Protein AF-A0A9P8ZLD4-F1 (afdb_monomer)

Secondary structure (DSSP, 8-state):
-HHHHHHHHHHHHHHHHHHT----SSHHHHHHHHHHHGGGSSS-SSTHHHH--TTS---TTS--TT--HHHHHHHHHHHHHTT-BTTTTB-SSSSGGGG-TTSGGG-SSHHHHHHHHSTT---SS--HHHHHHHHHHHHHHHHHTTS-S----------PPPSS---SSS----PPPPP---PPP-

Structure (mmCIF, N/CA/C/O backbone):
data_AF-A0A9P8ZLD4-F1
#
_entry.id   AF-A0A9P8ZLD4-F1
#
loop_
_atom_site.group_PDB
_atom_site.id
_atom_site.type_symbol
_atom_site.label_atom_id
_atom_site.label_alt_id
_atom_site.label_comp_id
_atom_site.label_asym_id
_atom_site.label_entity_id
_atom_site.label_seq_id
_atom_site.pdbx_PDB_ins_code
_atom_site.Cartn_x
_atom_site.Cartn_y
_atom_site.Cartn_z
_atom_site.occupancy
_atom_site.B_iso_or_equiv
_atom_site.auth_seq_id
_atom_site.auth_comp_id
_atom_site.auth_asym_id
_atom_site.auth_atom_id
_atom_site.pdbx_PDB_model_num
ATOM 1 N N . MET A 1 1 ? 20.810 8.875 48.608 1.00 66.06 1 MET A N 1
ATOM 2 C CA . MET A 1 1 ? 19.614 9.720 48.377 1.00 66.06 1 MET A CA 1
ATOM 3 C C . MET A 1 1 ? 19.550 10.324 46.975 1.00 66.06 1 MET A C 1
ATOM 5 O O . MET A 1 1 ? 18.522 10.135 46.343 1.00 66.06 1 MET A O 1
ATOM 9 N N . LEU A 1 2 ? 20.602 10.965 46.438 1.00 69.88 2 LEU A N 1
ATOM 10 C CA . LEU A 1 2 ? 20.553 11.564 45.087 1.00 69.88 2 LEU A CA 1
ATOM 11 C C . LEU A 1 2 ? 20.190 10.584 43.953 1.00 69.88 2 LEU A C 1
ATOM 13 O O . LEU A 1 2 ? 19.428 10.944 43.065 1.00 69.88 2 LEU A O 1
ATOM 17 N N . GLN A 1 3 ? 20.678 9.341 43.996 1.00 74.31 3 GLN A N 1
ATOM 18 C CA . GLN A 1 3 ? 20.376 8.351 42.950 1.00 74.31 3 GLN A CA 1
ATOM 19 C C . GLN A 1 3 ? 18.905 7.909 42.933 1.00 74.31 3 GLN A C 1
ATOM 21 O O . GLN A 1 3 ? 18.346 7.696 41.865 1.00 74.31 3 GLN A O 1
ATOM 26 N N . LEU A 1 4 ? 18.255 7.831 44.099 1.00 74.56 4 LEU A N 1
ATOM 27 C CA . LEU A 1 4 ? 16.828 7.498 44.189 1.00 74.56 4 LEU A CA 1
ATOM 28 C C . LEU A 1 4 ? 15.959 8.634 43.641 1.00 74.56 4 LEU A C 1
ATOM 30 O O . LEU A 1 4 ? 15.007 8.377 42.914 1.00 74.56 4 LEU A O 1
ATOM 34 N N . VAL A 1 5 ? 16.323 9.886 43.934 1.00 80.88 5 VAL A N 1
ATOM 35 C CA . VAL A 1 5 ? 15.638 11.069 43.394 1.00 80.88 5 VAL A CA 1
ATOM 36 C C . VAL A 1 5 ? 15.779 11.125 41.874 1.00 80.88 5 VAL A C 1
ATOM 38 O O . VAL A 1 5 ? 14.784 11.343 41.192 1.00 80.88 5 VAL A O 1
ATOM 41 N N . ALA A 1 6 ? 16.976 10.863 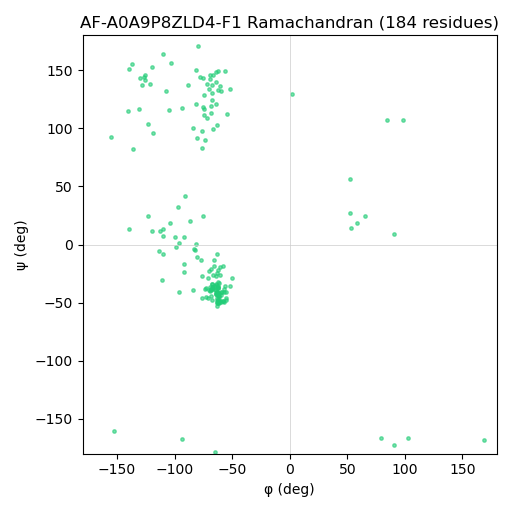41.340 1.00 80.69 6 ALA A N 1
ATOM 42 C CA . ALA A 1 6 ? 17.205 10.815 39.900 1.00 80.69 6 ALA A CA 1
ATOM 43 C C . ALA A 1 6 ? 16.348 9.736 39.224 1.00 80.69 6 ALA A C 1
ATOM 45 O O . ALA A 1 6 ? 15.644 10.051 38.278 1.00 80.69 6 ALA A O 1
ATOM 46 N N . VAL A 1 7 ? 16.329 8.502 39.744 1.00 84.94 7 VAL A N 1
ATOM 47 C CA . VAL A 1 7 ? 15.528 7.398 39.180 1.00 84.94 7 VAL A CA 1
ATOM 48 C C . VAL A 1 7 ? 14.029 7.703 39.208 1.00 84.94 7 VAL A C 1
ATOM 50 O O . VAL A 1 7 ? 13.347 7.486 38.210 1.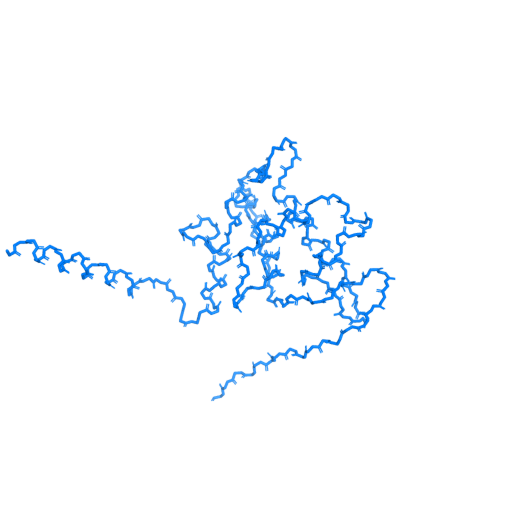00 84.94 7 VAL A O 1
ATOM 53 N N . VAL A 1 8 ? 13.514 8.244 40.317 1.00 85.94 8 VAL A N 1
ATOM 54 C CA . VAL A 1 8 ? 12.100 8.642 40.426 1.00 85.94 8 VAL A CA 1
ATOM 55 C C . VAL A 1 8 ? 11.768 9.753 39.431 1.00 85.94 8 VAL A C 1
ATOM 57 O O . VAL A 1 8 ? 10.728 9.684 38.781 1.00 85.94 8 VAL A O 1
ATOM 60 N N . TRP A 1 9 ? 12.662 10.728 39.251 1.00 82.50 9 TRP A N 1
ATOM 61 C CA . TRP A 1 9 ? 12.509 11.768 38.235 1.00 82.50 9 TRP A CA 1
ATOM 62 C C . TRP A 1 9 ? 12.509 11.201 36.818 1.00 82.50 9 TRP A C 1
ATOM 64 O O . TRP A 1 9 ? 11.628 11.548 36.038 1.00 82.50 9 TRP A O 1
ATOM 74 N N . THR A 1 10 ? 13.429 10.296 36.477 1.00 79.38 10 THR A N 1
ATOM 75 C CA . THR A 1 10 ? 13.453 9.678 35.146 1.00 79.38 10 THR A CA 1
ATOM 76 C C . THR A 1 10 ? 12.173 8.885 34.891 1.00 79.38 10 THR A C 1
ATOM 78 O O . THR A 1 10 ? 11.584 9.013 33.822 1.00 79.38 10 THR A O 1
ATOM 81 N N . ILE A 1 11 ? 11.698 8.103 35.865 1.00 78.88 11 ILE A N 1
ATOM 82 C CA . ILE A 1 11 ? 10.442 7.347 35.746 1.00 78.88 11 ILE A CA 1
ATOM 83 C C . ILE A 1 11 ? 9.252 8.302 35.576 1.00 78.88 11 ILE A C 1
ATOM 85 O O . ILE A 1 11 ? 8.455 8.115 34.661 1.00 78.88 11 ILE A O 1
ATOM 89 N N . ALA A 1 12 ? 9.152 9.349 36.400 1.00 75.94 12 ALA A N 1
ATOM 90 C CA . ALA A 1 12 ? 8.064 10.323 36.332 1.00 75.94 12 ALA A CA 1
ATOM 91 C C . ALA A 1 12 ? 8.032 11.077 34.993 1.00 75.94 12 ALA A C 1
ATOM 93 O O . ALA A 1 12 ? 6.962 11.234 34.411 1.00 75.94 12 ALA A O 1
ATOM 94 N N . VAL A 1 13 ? 9.194 11.481 34.468 1.00 74.69 13 VAL A N 1
ATOM 95 C CA . VAL A 1 13 ? 9.306 12.142 33.157 1.00 74.69 13 VAL A CA 1
ATOM 96 C C . VAL A 1 13 ? 8.865 11.208 32.027 1.00 74.69 13 VAL A C 1
ATOM 98 O O . VAL A 1 13 ? 8.122 11.631 31.148 1.00 74.69 13 VAL A O 1
ATOM 101 N N . ASN A 1 14 ? 9.254 9.929 32.061 1.00 68.25 14 ASN A N 1
ATOM 102 C CA . ASN A 1 14 ? 8.833 8.964 31.039 1.00 68.25 14 ASN A CA 1
ATOM 103 C C . ASN A 1 14 ? 7.324 8.664 31.095 1.00 68.25 14 ASN A C 1
ATOM 105 O O . ASN A 1 14 ? 6.688 8.543 30.050 1.00 68.25 14 ASN A O 1
ATOM 109 N N . LEU A 1 15 ? 6.737 8.582 32.295 1.00 65.94 15 LEU A N 1
ATOM 110 C CA . LEU A 1 15 ? 5.295 8.374 32.459 1.00 65.94 15 LEU A CA 1
ATOM 111 C C . LEU A 1 15 ? 4.475 9.583 31.983 1.00 65.94 15 LEU A C 1
ATOM 113 O O . LEU A 1 15 ? 3.413 9.398 31.392 1.00 65.94 15 LEU A O 1
ATOM 117 N N . LEU A 1 16 ? 4.967 10.809 32.196 1.00 61.25 16 LEU A N 1
ATOM 118 C CA . LEU A 1 16 ? 4.271 12.027 31.775 1.00 61.25 16 LEU A CA 1
ATOM 119 C C . LEU A 1 16 ? 4.268 12.194 30.245 1.00 61.25 16 LEU A C 1
ATOM 121 O O . LEU A 1 16 ? 3.238 12.551 29.682 1.00 61.25 16 LEU A O 1
ATOM 125 N N . SER A 1 17 ? 5.374 11.863 29.569 1.00 60.53 17 SER A N 1
ATOM 126 C CA . SER A 1 17 ? 5.473 11.916 28.099 1.00 60.53 17 SER A CA 1
ATOM 127 C C . SER A 1 17 ? 4.531 10.934 27.392 1.00 60.53 17 SER A C 1
ATOM 129 O O . SER A 1 17 ? 4.004 11.246 26.328 1.00 60.53 17 SER A O 1
ATOM 131 N N . ALA A 1 18 ? 4.284 9.757 27.978 1.00 58.78 18 ALA A N 1
ATOM 132 C CA . ALA A 1 18 ? 3.342 8.782 27.422 1.00 58.78 18 ALA A CA 1
ATOM 133 C C . ALA A 1 18 ? 1.874 9.237 27.545 1.00 58.78 18 ALA A C 1
ATOM 135 O O . ALA A 1 18 ? 1.050 8.888 26.704 1.00 58.78 18 ALA A O 1
ATOM 136 N N . ALA A 1 19 ? 1.547 10.035 28.568 1.00 59.69 19 ALA A N 1
ATOM 137 C CA . ALA A 1 19 ? 0.201 10.565 28.790 1.00 59.69 19 ALA A CA 1
ATOM 138 C C . ALA A 1 19 ? -0.129 11.796 27.923 1.00 59.69 19 ALA A C 1
ATOM 140 O O . ALA A 1 19 ? -1.286 12.209 27.874 1.00 59.69 19 ALA A O 1
ATOM 141 N N . SER A 1 20 ? 0.868 12.386 27.253 1.00 57.31 20 SER A N 1
ATOM 142 C CA . SER A 1 20 ? 0.717 13.592 26.428 1.00 57.31 20 SER A CA 1
ATOM 143 C C . SER A 1 20 ? 0.923 13.354 24.930 1.00 57.31 20 SER A C 1
ATOM 145 O O . SER A 1 20 ? 1.083 14.321 24.186 1.00 57.31 20 SER A O 1
ATOM 147 N N . ALA A 1 21 ? 0.982 12.101 24.474 1.00 63.91 21 ALA A N 1
ATOM 148 C CA . ALA A 1 21 ? 1.016 11.822 23.045 1.00 63.91 21 ALA A CA 1
ATOM 149 C C . ALA A 1 21 ? -0.340 12.213 22.436 1.00 63.91 21 ALA A C 1
ATOM 151 O O . ALA A 1 21 ? -1.387 11.761 22.905 1.00 63.91 21 ALA A O 1
ATOM 152 N N . TRP A 1 22 ? -0.323 13.080 21.421 1.00 68.25 22 TRP A N 1
ATOM 153 C CA . TRP A 1 22 ? -1.521 13.417 20.659 1.00 68.25 22 TRP A CA 1
ATOM 154 C C . TRP A 1 22 ? -1.962 12.169 19.895 1.00 68.25 22 TRP A C 1
ATOM 156 O O . TRP A 1 22 ? -1.360 11.826 18.886 1.00 68.25 22 TRP A O 1
ATOM 166 N N . THR A 1 23 ? -2.953 11.464 20.435 1.00 77.12 23 THR A N 1
ATOM 167 C CA . THR A 1 23 ? -3.522 10.246 19.852 1.00 77.12 23 THR A CA 1
ATOM 168 C C . THR A 1 23 ? -5.037 10.385 19.816 1.00 77.12 23 THR A C 1
ATOM 170 O O . THR A 1 23 ? -5.652 10.986 20.708 1.00 77.12 23 THR A O 1
ATOM 173 N N . TRP A 1 24 ? -5.659 9.866 18.767 1.00 82.88 24 TRP A N 1
ATOM 174 C CA . TRP A 1 24 ? -7.101 9.875 18.616 1.00 82.88 24 TRP A CA 1
ATOM 175 C C . TRP A 1 24 ? -7.751 8.960 19.665 1.00 82.88 24 TRP A C 1
ATOM 177 O O . TRP A 1 24 ? -7.320 7.822 19.855 1.00 82.88 24 TRP A O 1
ATOM 187 N N . PRO A 1 25 ? -8.859 9.383 20.307 1.00 85.75 25 PRO A N 1
ATOM 188 C CA . PRO A 1 25 ? -9.554 8.547 21.288 1.00 85.75 25 PRO A CA 1
ATOM 189 C C . PRO A 1 25 ? -10.076 7.217 20.723 1.00 85.75 25 PRO A C 1
ATOM 191 O O . PRO A 1 25 ? -10.262 6.254 21.465 1.00 85.75 25 PRO A O 1
ATOM 194 N N . ASN A 1 26 ? -10.353 7.163 19.415 1.00 88.00 26 ASN A N 1
ATOM 195 C CA . ASN A 1 26 ? -10.763 5.941 18.737 1.00 88.00 26 ASN A CA 1
ATOM 196 C C . ASN A 1 26 ? -9.527 5.239 18.146 1.00 88.00 26 ASN A C 1
ATOM 198 O O . ASN A 1 26 ? -8.928 5.782 17.215 1.00 88.00 26 ASN A O 1
ATOM 202 N N . PRO A 1 27 ? -9.201 4.009 18.586 1.00 86.88 27 PRO A N 1
ATOM 203 C CA . PRO A 1 27 ? -8.030 3.284 18.097 1.00 86.88 27 PRO A CA 1
ATOM 204 C C . PRO A 1 27 ? -8.095 2.952 16.600 1.00 86.88 27 PRO A C 1
ATOM 206 O O . PRO A 1 27 ? -7.058 2.773 15.975 1.00 86.88 27 PRO A O 1
ATOM 209 N N . GLN A 1 28 ? -9.290 2.875 16.006 1.00 87.06 28 GLN A N 1
ATOM 210 C CA . GLN A 1 28 ? -9.426 2.725 14.559 1.00 87.06 28 GLN A CA 1
ATOM 211 C C . GLN A 1 28 ? -8.963 3.988 13.829 1.00 87.06 28 GLN A C 1
ATOM 213 O O . GLN A 1 28 ? -8.263 3.879 12.831 1.00 87.06 28 GLN A O 1
ATOM 218 N N . PHE A 1 29 ? -9.351 5.176 14.303 1.00 86.75 29 PHE A N 1
ATOM 219 C CA . PHE A 1 29 ? -8.918 6.422 13.670 1.00 86.75 29 PHE A CA 1
ATOM 220 C C . PHE A 1 29 ? -7.427 6.659 13.873 1.00 86.75 29 PHE A C 1
ATOM 222 O O . PHE A 1 29 ? -6.780 7.080 12.927 1.00 86.75 29 PHE A O 1
ATOM 229 N N . GLU A 1 30 ? -6.882 6.294 15.033 1.00 86.75 30 GLU A N 1
ATOM 230 C CA . GLU A 1 30 ? -5.437 6.331 15.275 1.00 86.75 30 GLU A CA 1
ATOM 231 C C . GLU A 1 30 ? -4.658 5.482 14.258 1.00 86.75 30 GLU A C 1
AT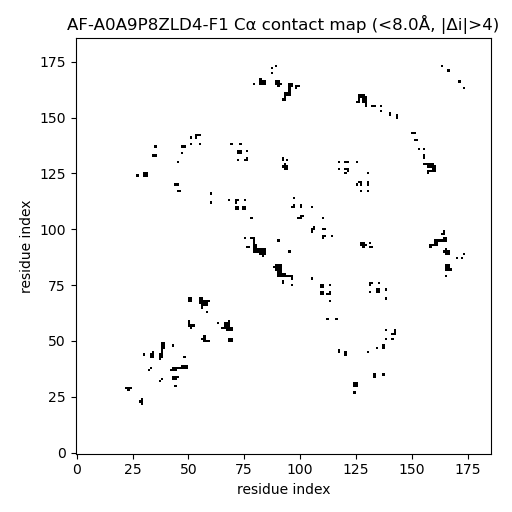OM 233 O O . GLU A 1 30 ? -3.735 5.972 13.610 1.00 86.75 30 GLU A O 1
ATOM 238 N N . ASP A 1 31 ? -5.072 4.226 14.045 1.00 86.56 31 ASP A N 1
ATOM 239 C CA . ASP A 1 31 ? -4.416 3.333 13.081 1.00 86.56 31 ASP A CA 1
ATOM 240 C C . ASP A 1 31 ? -4.495 3.875 11.642 1.00 86.56 31 ASP A C 1
ATOM 242 O O . ASP A 1 31 ? -3.549 3.716 10.869 1.00 86.56 31 ASP A O 1
ATOM 246 N N . LEU A 1 32 ? -5.613 4.509 11.276 1.00 86.06 32 LEU A N 1
ATOM 247 C CA . LEU A 1 32 ? -5.824 5.086 9.945 1.00 86.06 32 LEU A CA 1
ATOM 248 C C . LEU A 1 32 ? -5.014 6.356 9.722 1.00 86.06 32 LEU A C 1
ATOM 250 O O . LEU A 1 32 ? -4.411 6.509 8.660 1.00 86.06 32 LEU A O 1
ATOM 254 N N . ASP A 1 33 ? -5.009 7.249 10.707 1.00 86.12 33 ASP A N 1
ATOM 255 C CA . ASP A 1 33 ? -4.276 8.509 10.674 1.00 86.12 33 ASP A CA 1
ATOM 256 C C . ASP A 1 33 ? -2.776 8.226 10.559 1.00 86.12 33 ASP A C 1
ATOM 258 O O . ASP A 1 33 ? -2.127 8.682 9.617 1.00 86.12 33 ASP A O 1
ATOM 262 N N . SER A 1 34 ? -2.260 7.328 11.404 1.00 86.00 34 SER A N 1
ATOM 263 C CA . SER A 1 34 ? -0.851 6.941 11.371 1.00 86.00 34 SER A CA 1
ATOM 264 C C . SER A 1 34 ? -0.462 6.216 10.078 1.00 86.00 34 SER A C 1
ATOM 266 O O . SER A 1 34 ? 0.594 6.466 9.495 1.00 86.00 34 SER A O 1
ATOM 268 N N . ALA A 1 35 ? -1.324 5.342 9.550 1.00 87.69 35 ALA A N 1
ATOM 269 C CA . ALA A 1 35 ? -1.061 4.672 8.277 1.00 87.69 35 ALA A CA 1
ATOM 270 C C . ALA A 1 35 ? -1.066 5.621 7.071 1.00 87.69 35 ALA A C 1
ATOM 272 O O . ALA A 1 35 ? -0.423 5.321 6.062 1.00 87.69 35 ALA A O 1
ATOM 273 N N . ARG A 1 36 ? -1.786 6.742 7.161 1.00 85.38 36 ARG A N 1
ATOM 274 C CA . ARG A 1 36 ? -1.979 7.686 6.062 1.00 85.38 36 ARG A CA 1
ATOM 275 C C . ARG A 1 36 ? -1.017 8.869 6.086 1.00 85.38 36 ARG A C 1
ATOM 277 O O . ARG A 1 36 ? -0.570 9.292 5.017 1.00 85.38 36 ARG A O 1
ATOM 284 N N . TRP A 1 37 ? -0.753 9.414 7.266 1.00 84.12 37 TRP A N 1
ATOM 285 C CA . TRP A 1 37 ? -0.064 10.691 7.444 1.00 84.12 37 TRP A CA 1
ATOM 286 C C . TRP A 1 37 ? 1.328 10.536 8.046 1.00 84.12 37 TRP A C 1
ATOM 288 O O . TRP A 1 37 ? 2.232 11.268 7.651 1.00 84.12 37 TRP A O 1
ATOM 298 N N . ASP A 1 38 ? 1.554 9.516 8.877 1.00 84.88 38 ASP A N 1
ATOM 299 C CA . ASP A 1 38 ? 2.873 9.259 9.471 1.00 84.88 38 ASP A CA 1
ATOM 300 C C . ASP A 1 38 ? 3.775 8.400 8.578 1.00 84.88 38 ASP A C 1
ATOM 302 O O . ASP A 1 38 ? 4.740 7.809 9.051 1.00 84.88 38 ASP A O 1
ATOM 306 N N . ILE A 1 39 ? 3.494 8.322 7.275 1.00 80.69 39 ILE A N 1
ATOM 307 C CA . ILE A 1 39 ? 4.213 7.472 6.313 1.00 80.69 39 ILE A CA 1
ATOM 308 C C . ILE A 1 39 ? 5.731 7.751 6.298 1.00 80.69 39 ILE A C 1
ATOM 310 O O . ILE A 1 39 ? 6.517 6.809 6.172 1.00 80.69 39 ILE A O 1
ATOM 314 N N . ASP A 1 40 ? 6.126 9.018 6.473 1.00 76.50 40 ASP A N 1
ATOM 315 C CA . ASP A 1 40 ? 7.519 9.496 6.567 1.00 76.50 40 ASP A CA 1
ATOM 316 C C . ASP A 1 40 ? 7.891 9.968 7.998 1.00 76.50 40 ASP A C 1
ATOM 318 O O . ASP A 1 40 ? 8.904 10.642 8.205 1.00 76.50 40 ASP A O 1
ATOM 322 N N . GLY A 1 41 ? 7.054 9.645 8.993 1.00 72.31 41 GLY A N 1
ATOM 323 C CA . GLY A 1 41 ? 7.139 10.131 10.372 1.00 72.31 41 GLY A CA 1
ATOM 324 C C . GLY A 1 41 ? 7.918 9.227 11.337 1.00 72.31 41 GLY A C 1
ATOM 325 O O . GLY A 1 41 ? 8.630 8.298 10.951 1.00 72.31 41 GLY A O 1
ATOM 326 N N . TYR A 1 42 ? 7.796 9.510 12.637 1.00 71.81 42 TYR A N 1
ATOM 327 C CA . TYR A 1 42 ? 8.362 8.664 13.692 1.00 71.81 42 TYR A CA 1
ATOM 328 C C . TYR A 1 42 ? 7.525 7.391 13.862 1.00 71.81 42 TYR A C 1
ATOM 330 O O . TYR A 1 42 ? 6.321 7.473 14.060 1.00 71.81 42 TYR A O 1
ATOM 338 N N . ALA A 1 43 ? 8.183 6.226 13.837 1.00 75.44 43 ALA A N 1
ATOM 339 C CA . ALA A 1 43 ? 7.544 4.911 13.977 1.00 75.44 43 ALA A CA 1
ATOM 340 C C . ALA A 1 43 ? 6.360 4.691 13.002 1.00 75.44 43 ALA A C 1
ATOM 342 O O . ALA A 1 43 ? 5.257 4.364 13.442 1.00 75.44 43 ALA A O 1
ATOM 343 N N . PRO A 1 44 ? 6.587 4.829 11.679 1.00 81.69 44 PRO A N 1
ATOM 344 C CA . PRO A 1 44 ? 5.519 4.784 10.688 1.00 81.69 44 PRO A CA 1
ATOM 345 C C . PRO A 1 44 ? 4.780 3.443 10.743 1.00 81.69 44 PRO A C 1
ATOM 347 O O . PRO A 1 44 ? 5.398 2.371 10.724 1.00 81.69 44 PRO A O 1
ATOM 350 N N . ARG A 1 45 ? 3.442 3.487 10.758 1.00 85.31 45 ARG A N 1
ATOM 351 C CA . ARG A 1 45 ? 2.600 2.279 10.810 1.00 85.31 45 ARG A CA 1
ATOM 352 C C . ARG A 1 45 ? 2.779 1.381 9.586 1.00 85.31 45 ARG A C 1
ATOM 354 O O . ARG A 1 45 ? 2.652 0.153 9.690 1.00 85.31 45 ARG A O 1
ATOM 361 N N . LEU A 1 46 ? 3.062 1.992 8.436 1.00 86.00 46 LEU A N 1
ATOM 362 C CA . LEU A 1 46 ? 3.322 1.335 7.161 1.00 86.00 46 LEU A CA 1
ATOM 363 C C . LEU A 1 46 ? 4.707 1.727 6.648 1.00 86.00 46 LEU A C 1
ATOM 365 O O . LEU A 1 46 ? 5.071 2.896 6.637 1.00 86.00 46 LEU A O 1
ATOM 369 N N . ALA A 1 47 ? 5.456 0.765 6.111 1.00 83.75 47 ALA A N 1
ATOM 370 C CA . ALA A 1 47 ? 6.766 1.022 5.509 1.00 83.75 47 ALA A CA 1
ATOM 371 C C . ALA A 1 47 ? 6.678 1.688 4.114 1.00 83.75 47 ALA A C 1
ATOM 373 O O . ALA A 1 47 ? 7.590 1.527 3.304 1.00 83.75 47 ALA A O 1
ATOM 374 N N . ILE A 1 48 ? 5.586 2.403 3.806 1.00 86.88 48 ILE A N 1
ATOM 375 C CA . ILE A 1 48 ? 5.377 3.056 2.504 1.00 86.88 48 ILE A CA 1
ATOM 376 C C . ILE A 1 48 ? 6.460 4.123 2.278 1.00 86.88 48 ILE A C 1
ATOM 378 O O . ILE A 1 48 ? 7.123 4.085 1.245 1.00 86.88 48 ILE A O 1
ATOM 382 N N . GLY A 1 49 ? 6.724 4.983 3.265 1.00 81.19 49 GLY A N 1
ATOM 383 C CA . GLY A 1 49 ? 7.721 6.051 3.157 1.00 81.19 49 GLY A CA 1
ATOM 384 C C . GLY A 1 49 ? 9.137 5.512 3.045 1.00 81.19 49 GLY A C 1
ATOM 385 O O . GLY A 1 49 ? 9.917 5.951 2.215 1.00 81.19 49 GLY A O 1
ATOM 386 N N . ALA A 1 50 ? 9.450 4.432 3.768 1.00 80.25 50 ALA A N 1
ATOM 387 C CA . ALA A 1 50 ? 10.722 3.739 3.584 1.00 80.25 50 ALA A CA 1
ATOM 388 C C . ALA A 1 50 ? 10.884 3.227 2.144 1.00 80.25 50 ALA A C 1
ATOM 390 O O . ALA A 1 50 ? 11.976 3.322 1.596 1.00 80.25 50 ALA A O 1
ATOM 391 N N . GLY A 1 51 ? 9.812 2.685 1.549 1.00 80.38 51 GLY A N 1
ATOM 392 C CA . GLY A 1 51 ? 9.768 2.120 0.199 1.00 80.38 51 GLY A CA 1
ATOM 393 C C . GLY A 1 51 ? 9.703 3.128 -0.945 1.00 80.38 51 GLY A C 1
ATOM 394 O O . GLY A 1 51 ? 9.958 2.724 -2.083 1.00 80.38 51 GLY A O 1
ATOM 395 N N . LEU A 1 52 ? 9.418 4.396 -0.651 1.00 81.19 52 LEU A N 1
ATOM 396 C CA . LEU A 1 52 ? 9.396 5.509 -1.590 1.00 81.19 52 LEU A CA 1
ATOM 397 C C . LEU A 1 52 ? 10.614 6.401 -1.341 1.00 81.19 52 LEU A C 1
ATOM 399 O O . LEU A 1 52 ? 10.932 6.775 -0.223 1.00 81.19 52 LEU A O 1
ATOM 403 N N . ARG A 1 53 ? 11.331 6.759 -2.402 1.00 70.44 53 ARG A N 1
ATOM 404 C CA . ARG A 1 53 ? 12.168 7.962 -2.374 1.00 70.44 53 ARG A CA 1
ATOM 405 C C . ARG A 1 53 ? 11.529 8.990 -3.291 1.00 70.44 53 ARG A C 1
ATOM 407 O O . ARG A 1 53 ? 10.741 8.613 -4.159 1.00 70.44 53 ARG A O 1
ATOM 414 N N . PRO A 1 54 ? 11.919 10.264 -3.174 1.00 64.69 54 PRO A N 1
ATOM 415 C CA . PRO A 1 54 ? 11.352 11.322 -3.999 1.00 64.69 54 PRO A CA 1
ATOM 416 C C . PRO A 1 54 ? 11.499 11.138 -5.517 1.00 64.69 54 PRO A C 1
ATOM 418 O O . PRO A 1 54 ? 10.837 11.820 -6.288 1.00 64.69 54 PRO A O 1
ATOM 421 N N . ASP A 1 55 ? 12.416 10.285 -5.960 1.00 67.12 55 ASP A N 1
ATOM 422 C CA . ASP A 1 55 ? 12.653 9.935 -7.359 1.00 67.12 55 ASP A CA 1
ATOM 423 C C . ASP A 1 55 ? 11.933 8.640 -7.778 1.00 67.12 55 ASP A C 1
ATOM 425 O O . ASP A 1 55 ? 12.046 8.213 -8.924 1.00 67.12 55 ASP A O 1
ATOM 429 N N . CYS A 1 56 ? 11.183 8.010 -6.865 1.00 72.62 56 CYS A N 1
ATOM 430 C CA . CYS A 1 56 ? 10.488 6.739 -7.064 1.00 72.62 56 CYS A CA 1
ATOM 431 C C . CYS A 1 56 ? 11.400 5.619 -7.601 1.00 72.62 56 CYS A C 1
ATOM 433 O O . CYS A 1 56 ? 10.914 4.704 -8.261 1.00 72.62 56 CYS A O 1
ATOM 435 N N . THR A 1 57 ? 12.709 5.672 -7.332 1.00 71.81 57 THR A N 1
ATOM 436 C CA . THR A 1 57 ? 13.706 4.704 -7.823 1.00 71.81 57 THR A CA 1
ATOM 437 C C . THR A 1 57 ? 14.008 3.508 -6.912 1.00 71.81 57 THR A C 1
ATOM 439 O O . THR A 1 57 ? 14.458 2.494 -7.446 1.00 71.81 57 THR A O 1
ATOM 442 N N . PRO A 1 58 ? 13.798 3.533 -5.577 1.00 71.31 58 PRO A N 1
ATOM 443 C CA . PRO A 1 58 ? 14.216 2.427 -4.729 1.00 71.31 58 PRO A CA 1
ATOM 444 C C . PRO A 1 58 ? 13.491 1.128 -5.027 1.00 71.31 58 PRO A C 1
ATOM 446 O O . PRO A 1 58 ? 12.263 1.077 -5.142 1.00 71.31 58 PRO A O 1
ATOM 449 N N . TRP A 1 59 ? 14.266 0.051 -4.981 1.00 79.88 59 TRP A N 1
ATOM 450 C CA . TRP A 1 59 ? 13.761 -1.297 -4.801 1.00 79.88 59 TRP A CA 1
ATOM 451 C C . TRP A 1 59 ? 14.429 -1.918 -3.572 1.00 79.88 59 TRP A C 1
ATOM 453 O O . TRP A 1 59 ? 15.596 -2.292 -3.586 1.00 79.88 59 TRP A O 1
ATOM 463 N N . ILE A 1 60 ? 13.696 -1.985 -2.459 1.00 70.44 60 ILE A N 1
ATOM 464 C CA . ILE A 1 60 ? 14.267 -2.300 -1.127 1.00 70.44 60 ILE A CA 1
ATOM 465 C C . ILE A 1 60 ? 14.440 -3.807 -0.904 1.00 70.44 60 ILE A C 1
ATOM 467 O O . ILE A 1 60 ? 15.011 -4.245 0.091 1.00 70.44 60 ILE A O 1
ATOM 471 N N . ARG A 1 61 ? 13.981 -4.626 -1.856 1.00 64.19 61 ARG A N 1
ATOM 472 C CA . ARG A 1 61 ? 14.031 -6.091 -1.776 1.00 64.19 61 ARG A CA 1
ATOM 473 C C . ARG A 1 61 ? 14.770 -6.757 -2.943 1.00 64.19 61 ARG A C 1
ATOM 475 O O . ARG A 1 61 ? 14.573 -7.947 -3.171 1.00 64.19 61 ARG A O 1
ATOM 482 N N . GLY A 1 62 ? 15.685 -6.039 -3.599 1.00 58.62 62 GLY A N 1
ATOM 483 C CA . GLY A 1 62 ? 16.766 -6.666 -4.362 1.00 58.62 62 GLY A CA 1
ATOM 484 C C . GLY A 1 62 ? 17.569 -5.712 -5.263 1.00 58.62 62 GLY A C 1
ATOM 485 O O . GLY A 1 62 ? 17.459 -4.495 -5.135 1.00 58.62 62 GLY A O 1
ATOM 486 N N . PRO A 1 63 ? 18.403 -6.251 -6.171 1.00 55.47 63 PRO A N 1
ATOM 487 C CA . PRO A 1 63 ? 19.208 -5.457 -7.098 1.00 55.47 63 PRO A CA 1
ATOM 488 C C . PRO A 1 63 ? 18.376 -5.007 -8.309 1.00 55.47 63 PRO A C 1
ATOM 490 O O . PRO A 1 63 ? 17.856 -5.847 -9.040 1.00 55.47 63 PRO A O 1
ATOM 493 N N . GLY A 1 64 ? 18.235 -3.705 -8.563 1.00 55.25 64 GLY A N 1
ATOM 494 C CA . GLY A 1 64 ? 17.382 -3.264 -9.670 1.00 55.25 64 GLY A CA 1
ATOM 495 C C . GLY A 1 64 ? 17.726 -1.899 -10.236 1.00 55.25 64 GLY A C 1
ATOM 496 O O . GLY A 1 64 ? 17.169 -0.895 -9.812 1.00 55.25 64 GLY A O 1
ATOM 497 N N . HIS A 1 65 ? 18.564 -1.867 -11.268 1.00 59.31 65 HIS A N 1
ATOM 498 C CA . HIS A 1 65 ? 18.510 -0.769 -12.229 1.00 59.31 65 HIS A CA 1
ATOM 499 C C . HIS A 1 65 ? 17.189 -0.894 -13.014 1.00 59.31 65 HIS A C 1
ATOM 501 O O . HIS A 1 65 ? 16.955 -1.918 -13.651 1.00 59.31 65 HIS A O 1
ATOM 507 N N . GLY A 1 66 ? 16.311 0.115 -12.943 1.00 70.25 66 GLY A N 1
ATOM 508 C CA . GLY A 1 66 ? 15.081 0.192 -13.752 1.00 70.25 66 GLY A CA 1
ATOM 509 C C . GLY A 1 66 ? 13.806 -0.424 -13.154 1.00 70.25 66 GLY A C 1
ATOM 510 O O . GLY A 1 66 ? 12.800 -0.502 -13.854 1.00 70.25 66 GLY A O 1
ATOM 511 N N . ARG A 1 67 ? 13.808 -0.840 -11.881 1.00 83.56 67 ARG A N 1
ATOM 512 C CA . ARG A 1 67 ? 12.610 -1.305 -11.156 1.00 83.56 67 ARG A CA 1
ATOM 513 C C . ARG A 1 67 ? 12.460 -0.539 -9.850 1.00 83.56 67 ARG A C 1
ATOM 515 O O . ARG A 1 67 ? 13.460 -0.289 -9.190 1.00 83.56 67 ARG A O 1
ATOM 522 N N . SER A 1 68 ? 11.226 -0.245 -9.449 1.00 87.44 68 SER A N 1
ATOM 523 C CA . SER A 1 68 ? 10.943 0.391 -8.165 1.00 87.44 68 SER A CA 1
ATOM 524 C C . SER A 1 68 ? 9.749 -0.219 -7.444 1.00 87.44 68 SER A C 1
ATOM 52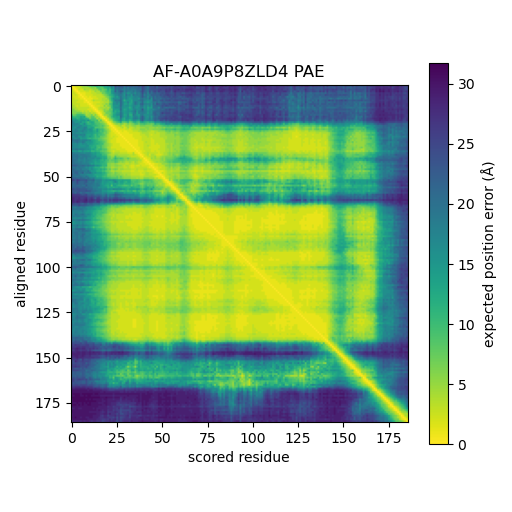6 O O . SER A 1 68 ? 8.846 -0.784 -8.065 1.00 87.44 68 SER A O 1
ATOM 528 N N . ASN A 1 69 ? 9.736 -0.073 -6.117 1.00 89.62 69 ASN A N 1
ATOM 529 C CA . ASN A 1 69 ? 8.585 -0.439 -5.292 1.00 89.62 69 ASN A CA 1
ATOM 530 C C . ASN A 1 69 ? 7.324 0.315 -5.742 1.00 89.62 69 ASN A C 1
ATOM 532 O O . ASN A 1 69 ? 6.265 -0.287 -5.841 1.00 89.62 69 ASN A O 1
ATOM 536 N N . ALA A 1 70 ? 7.456 1.605 -6.077 1.00 89.94 70 ALA A N 1
ATOM 537 C CA . ALA A 1 70 ? 6.348 2.430 -6.553 1.00 89.94 70 ALA A CA 1
ATOM 538 C C . ALA A 1 70 ? 5.655 1.812 -7.778 1.00 89.94 70 ALA A C 1
ATOM 540 O O . ALA A 1 70 ? 4.433 1.676 -7.796 1.00 89.94 70 ALA A O 1
ATOM 541 N N . ALA A 1 71 ? 6.434 1.375 -8.775 1.00 90.38 71 ALA A N 1
ATOM 542 C CA . ALA A 1 71 ? 5.895 0.728 -9.968 1.00 90.38 71 ALA A CA 1
ATOM 543 C C . ALA A 1 71 ? 5.197 -0.604 -9.640 1.00 90.38 71 ALA A C 1
ATOM 545 O O . ALA A 1 71 ? 4.112 -0.876 -10.157 1.00 90.38 71 ALA A O 1
ATOM 546 N N . ASP A 1 72 ? 5.789 -1.413 -8.754 1.00 93.00 72 ASP A N 1
ATOM 547 C CA . ASP A 1 72 ? 5.193 -2.675 -8.304 1.00 93.00 72 ASP A CA 1
ATOM 548 C C . ASP A 1 72 ? 3.865 -2.440 -7.558 1.00 93.00 72 ASP A C 1
ATOM 550 O O . ASP A 1 72 ? 2.896 -3.169 -7.787 1.00 93.00 72 ASP A O 1
ATOM 554 N N . TRP A 1 73 ? 3.782 -1.408 -6.715 1.00 94.00 73 TRP A N 1
ATOM 555 C CA . TRP A 1 73 ? 2.580 -1.082 -5.943 1.00 94.00 73 TRP A CA 1
ATOM 556 C C . TRP A 1 73 ? 1.460 -0.540 -6.826 1.00 94.00 73 TRP A C 1
ATOM 558 O O . TRP A 1 73 ? 0.334 -1.027 -6.726 1.00 94.00 73 TRP A O 1
ATOM 568 N N . VAL A 1 74 ? 1.770 0.391 -7.739 1.00 94.25 74 VAL A N 1
ATOM 569 C CA . VAL A 1 74 ? 0.800 0.922 -8.713 1.00 94.25 74 VAL A CA 1
ATOM 570 C C . VAL A 1 74 ? 0.224 -0.210 -9.553 1.00 94.25 74 VAL A C 1
ATOM 572 O O . VAL A 1 74 ? -0.995 -0.335 -9.675 1.00 94.25 74 VAL A O 1
ATOM 575 N N . ARG A 1 75 ? 1.088 -1.082 -10.088 1.00 94.69 75 ARG A N 1
ATOM 576 C CA . ARG A 1 75 ? 0.648 -2.240 -10.869 1.00 94.69 75 ARG A CA 1
ATOM 577 C C . ARG A 1 75 ? -0.212 -3.184 -10.032 1.00 94.69 75 ARG A C 1
ATOM 579 O O . ARG A 1 75 ? -1.239 -3.645 -10.515 1.00 94.69 75 ARG A O 1
ATOM 586 N N . THR A 1 76 ? 0.185 -3.471 -8.795 1.00 95.75 76 THR A N 1
ATOM 587 C CA . THR A 1 76 ? -0.558 -4.389 -7.919 1.00 95.75 76 THR A CA 1
ATOM 588 C C . THR A 1 76 ? -1.951 -3.861 -7.603 1.00 95.75 76 THR A C 1
ATOM 590 O O . THR A 1 76 ? -2.918 -4.589 -7.806 1.00 95.75 76 THR A O 1
ATOM 593 N N . ALA A 1 77 ? -2.070 -2.599 -7.189 1.00 95.50 77 ALA A N 1
ATOM 594 C CA . ALA A 1 77 ? -3.364 -1.992 -6.895 1.00 95.50 77 ALA A CA 1
ATOM 595 C C . ALA A 1 77 ? -4.258 -1.916 -8.144 1.00 95.50 77 ALA A C 1
ATOM 597 O O . ALA A 1 77 ? -5.444 -2.224 -8.068 1.00 95.50 77 ALA A O 1
ATOM 598 N N . PHE A 1 78 ? -3.694 -1.562 -9.307 1.00 94.81 78 PHE A N 1
ATOM 599 C CA . PHE A 1 78 ? -4.439 -1.535 -10.568 1.00 94.81 78 PHE A CA 1
ATOM 600 C C . PHE A 1 78 ? -4.982 -2.913 -10.955 1.00 94.81 78 PHE A C 1
ATOM 602 O O . PHE A 1 78 ? -6.163 -3.035 -11.267 1.00 94.81 78 PHE A O 1
ATOM 609 N N . HIS A 1 79 ? -4.140 -3.947 -10.934 1.00 95.12 79 HIS A N 1
ATOM 610 C CA . HIS A 1 79 ? -4.558 -5.289 -11.335 1.00 95.12 79 HIS A CA 1
ATOM 611 C C . HIS A 1 79 ? -5.579 -5.898 -10.373 1.00 95.12 79 HIS A C 1
ATOM 613 O O . HIS A 1 79 ? -6.472 -6.593 -10.837 1.00 95.12 79 HIS A O 1
ATOM 619 N N . ASP A 1 80 ? -5.488 -5.608 -9.075 1.00 94.44 80 ASP A N 1
ATOM 620 C CA . ASP A 1 80 ? -6.504 -5.999 -8.094 1.00 94.44 80 ASP A CA 1
ATOM 621 C C . ASP A 1 80 ? -7.847 -5.315 -8.425 1.00 94.44 80 ASP A C 1
ATOM 623 O O . ASP A 1 80 ? -8.847 -5.980 -8.703 1.00 94.44 80 ASP A O 1
ATOM 627 N N . MET A 1 81 ? -7.829 -3.981 -8.580 1.00 92.44 81 MET A N 1
ATOM 628 C CA . MET A 1 81 ? -8.996 -3.170 -8.961 1.00 92.44 81 MET A CA 1
ATOM 629 C C . MET A 1 81 ? -9.672 -3.599 -10.260 1.00 92.44 81 MET A C 1
ATOM 631 O O . MET A 1 81 ? -10.901 -3.593 -10.346 1.00 92.44 81 MET A O 1
ATOM 635 N N . ALA A 1 82 ? -8.885 -3.947 -11.276 1.00 92.06 82 ALA A N 1
ATOM 636 C CA . ALA A 1 82 ? -9.372 -4.229 -12.622 1.00 92.06 82 ALA A CA 1
ATOM 637 C C . ALA A 1 82 ? -10.269 -5.476 -12.702 1.00 92.06 82 ALA A C 1
ATOM 639 O O . ALA A 1 82 ? -10.957 -5.670 -13.701 1.00 92.06 82 ALA A O 1
ATOM 640 N N . THR A 1 83 ? -10.295 -6.306 -11.658 1.00 87.88 83 THR A N 1
ATOM 641 C CA . THR A 1 83 ? -11.115 -7.523 -11.602 1.00 87.88 83 THR A CA 1
ATOM 642 C C . THR A 1 83 ? -12.573 -7.286 -11.215 1.00 87.88 83 THR A C 1
ATOM 644 O O . THR A 1 83 ? -13.333 -8.254 -11.106 1.00 87.88 83 THR A O 1
ATOM 647 N N . TYR A 1 84 ? -12.968 -6.029 -10.978 1.00 88.25 84 TYR A N 1
ATOM 648 C CA . TYR A 1 84 ? -14.326 -5.701 -10.565 1.00 88.25 84 TYR A CA 1
ATOM 649 C C . TYR A 1 84 ? -15.357 -6.052 -11.645 1.00 88.25 84 TYR A C 1
ATOM 651 O O . TYR A 1 84 ? -15.344 -5.516 -12.753 1.00 88.25 84 TYR A O 1
ATOM 659 N N . ASP A 1 85 ? -16.303 -6.910 -11.278 1.00 85.31 85 ASP A N 1
ATOM 660 C CA . ASP A 1 85 ? -17.469 -7.259 -12.080 1.00 85.31 85 ASP A CA 1
ATOM 661 C C . ASP A 1 85 ? -18.716 -6.559 -11.504 1.00 85.31 85 ASP A C 1
ATOM 663 O O . ASP A 1 85 ? -19.125 -6.879 -10.381 1.00 85.31 85 ASP A O 1
ATOM 667 N N . PRO A 1 86 ? -19.365 -5.636 -12.242 1.00 85.94 86 PRO A N 1
ATOM 668 C CA . PRO A 1 86 ? -20.558 -4.933 -11.769 1.00 85.94 86 PRO A CA 1
ATOM 669 C C . PRO A 1 86 ? -21.802 -5.829 -11.675 1.00 85.94 86 PRO A C 1
ATOM 671 O O . PRO A 1 86 ? -22.724 -5.514 -10.923 1.00 85.94 86 PRO A O 1
ATOM 674 N N . VAL A 1 87 ? -21.851 -6.945 -12.409 1.00 86.38 87 VAL A N 1
ATOM 675 C CA . VAL A 1 87 ? -22.975 -7.890 -12.401 1.00 86.38 87 VAL A CA 1
ATOM 676 C C . VAL A 1 87 ? -22.936 -8.746 -11.142 1.00 86.38 87 VAL A C 1
ATOM 678 O O . VAL A 1 87 ? -23.959 -8.934 -10.482 1.00 86.38 87 VAL A O 1
ATOM 681 N N . THR A 1 88 ? -21.763 -9.274 -10.785 1.00 81.75 88 THR A N 1
ATOM 682 C CA . THR A 1 88 ? -21.615 -10.109 -9.582 1.00 81.75 88 THR A CA 1
ATOM 683 C C . THR A 1 88 ? -21.219 -9.313 -8.342 1.00 81.75 88 THR A C 1
ATOM 685 O O . THR A 1 88 ? -21.335 -9.820 -7.226 1.00 81.75 88 THR A O 1
ATOM 688 N N . GLY A 1 89 ? -20.726 -8.088 -8.520 1.00 81.00 89 GLY A N 1
ATOM 689 C CA . GLY A 1 89 ? -20.176 -7.237 -7.470 1.00 81.00 89 GLY A CA 1
ATOM 690 C C . GLY A 1 89 ? -18.902 -7.791 -6.826 1.00 81.00 89 GLY A C 1
ATOM 691 O O . GLY A 1 89 ? -18.664 -7.474 -5.658 1.00 81.00 89 GLY A O 1
ATOM 692 N N . MET A 1 90 ? -18.146 -8.643 -7.529 1.00 80.88 90 MET A N 1
ATOM 693 C CA . MET A 1 90 ? -16.916 -9.296 -7.044 1.00 80.88 90 MET A CA 1
ATOM 694 C C . MET A 1 90 ? -15.678 -8.617 -7.634 1.00 80.88 90 MET A C 1
ATOM 696 O O . MET A 1 90 ? -15.785 -8.038 -8.709 1.00 80.88 90 MET A O 1
ATOM 700 N N . GLY A 1 91 ? -14.529 -8.735 -6.965 1.00 84.69 91 GLY A N 1
ATOM 701 C CA . GLY A 1 91 ? -13.290 -8.065 -7.356 1.00 84.69 91 GLY A CA 1
ATOM 702 C C . GLY A 1 91 ? -13.258 -6.596 -6.932 1.00 84.69 91 GLY A C 1
ATOM 703 O O . GLY A 1 91 ? -14.110 -6.126 -6.168 1.00 84.69 91 GLY A O 1
ATOM 704 N N . GLY A 1 92 ? -12.301 -5.857 -7.486 1.00 89.31 92 GLY A N 1
ATOM 705 C CA . GLY A 1 92 ? -11.989 -4.491 -7.068 1.00 89.31 92 GLY A CA 1
ATOM 706 C C . GLY A 1 92 ? -10.726 -4.451 -6.208 1.00 89.31 92 GLY A C 1
ATOM 707 O O . GLY A 1 92 ? -9.963 -5.406 -6.176 1.00 89.31 92 GLY A O 1
ATOM 708 N N . LEU A 1 93 ? -10.473 -3.326 -5.534 1.00 92.31 93 LEU A N 1
ATOM 709 C CA . LEU A 1 93 ? -9.320 -3.205 -4.636 1.00 92.31 93 LEU A CA 1
ATOM 710 C C . LEU A 1 93 ? -9.609 -3.946 -3.332 1.00 92.31 93 LEU A C 1
ATOM 712 O O . LEU A 1 93 ? -10.102 -3.351 -2.379 1.00 92.31 93 LEU A O 1
ATOM 716 N N . ASP A 1 94 ? -9.397 -5.252 -3.320 1.00 91.50 94 ASP A N 1
ATOM 717 C CA . ASP A 1 94 ? -9.875 -6.155 -2.278 1.00 91.50 94 ASP A CA 1
ATOM 718 C C . ASP A 1 94 ? -8.852 -7.244 -1.886 1.00 91.50 94 ASP A C 1
ATOM 720 O O . ASP A 1 94 ? -9.165 -8.198 -1.166 1.00 91.50 94 ASP A O 1
ATOM 724 N N . ALA A 1 95 ? -7.603 -7.064 -2.319 1.00 93.44 95 ALA A N 1
ATOM 725 C CA . ALA A 1 95 ? -6.446 -7.933 -2.146 1.00 93.44 95 ALA A CA 1
ATOM 726 C C . ALA A 1 95 ? -6.611 -9.356 -2.706 1.00 93.44 95 ALA A C 1
ATOM 728 O O . ALA A 1 95 ? -5.840 -10.256 -2.338 1.00 93.44 95 ALA A O 1
ATOM 729 N N . SER A 1 96 ? -7.575 -9.578 -3.602 1.00 92.50 96 SER A N 1
ATOM 730 C CA . SER A 1 96 ? -7.767 -10.849 -4.300 1.00 92.50 96 SER A CA 1
ATOM 731 C C . SER A 1 96 ? -6.620 -11.197 -5.251 1.00 92.50 96 SER A C 1
ATOM 733 O O . SER A 1 96 ? -6.399 -12.383 -5.497 1.00 92.50 96 SER A O 1
ATOM 735 N N . ILE A 1 97 ? -5.787 -10.232 -5.660 1.00 92.69 97 ILE A N 1
ATOM 736 C CA . ILE A 1 97 ? -4.583 -10.423 -6.489 1.00 92.69 97 ILE A CA 1
ATOM 737 C C . ILE A 1 97 ? -3.644 -11.525 -5.964 1.00 92.69 97 ILE A C 1
ATOM 739 O O . ILE A 1 97 ? -2.979 -12.217 -6.738 1.00 92.69 97 ILE A O 1
ATOM 743 N N . ARG A 1 98 ? -3.627 -11.771 -4.645 1.00 91.06 98 ARG A N 1
ATOM 744 C CA . ARG A 1 98 ? -2.858 -12.865 -4.017 1.00 91.06 98 ARG A CA 1
ATOM 745 C C . ARG A 1 98 ? -3.289 -14.266 -4.468 1.00 91.06 98 ARG A C 1
ATOM 747 O O . ARG A 1 98 ? -2.517 -15.211 -4.340 1.00 91.06 98 ARG A O 1
ATOM 754 N N . LEU A 1 99 ? -4.511 -14.394 -4.976 1.00 90.75 99 LEU A N 1
ATOM 755 C CA . LEU A 1 99 ? -5.117 -15.625 -5.486 1.00 90.75 99 LEU A CA 1
ATOM 756 C C . LEU A 1 99 ? -5.035 -15.716 -7.019 1.00 90.75 99 LEU A C 1
ATOM 758 O O . LEU A 1 99 ? -5.449 -16.713 -7.601 1.00 90.75 99 LEU A O 1
ATOM 762 N N . GLU A 1 100 ? -4.494 -14.691 -7.680 1.00 89.12 100 GLU A N 1
ATOM 763 C CA . GLU A 1 100 ? -4.567 -14.509 -9.134 1.00 89.12 100 GLU A CA 1
ATOM 764 C C . GLU A 1 100 ? -3.196 -14.468 -9.813 1.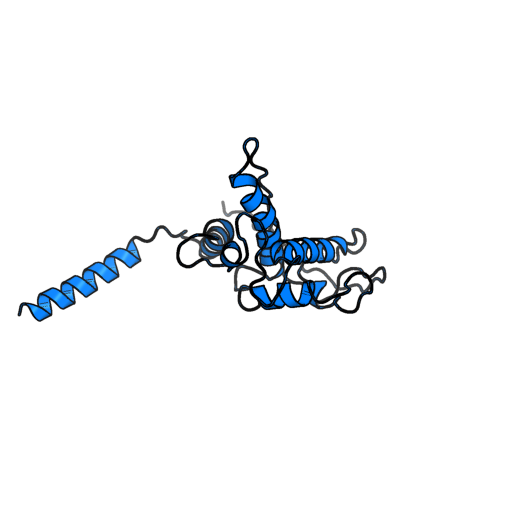00 89.12 100 GLU A C 1
ATOM 766 O O . GLU A 1 100 ? -3.086 -14.145 -10.996 1.00 89.12 100 GLU A O 1
ATOM 771 N N . ALA A 1 101 ? -2.135 -14.824 -9.088 1.00 83.44 101 ALA A N 1
ATOM 772 C CA . ALA A 1 101 ? -0.763 -14.796 -9.596 1.00 83.44 101 ALA A CA 1
ATOM 773 C C . ALA A 1 101 ? -0.533 -15.710 -10.817 1.00 83.44 101 ALA A C 1
ATOM 775 O O . ALA A 1 101 ? 0.436 -15.529 -11.545 1.00 83.44 101 ALA A O 1
ATOM 776 N N . GLY A 1 102 ? -1.410 -16.695 -11.045 1.00 86.44 102 GLY A N 1
ATOM 777 C CA . GLY A 1 102 ? -1.336 -17.605 -12.191 1.00 86.44 102 GLY A CA 1
ATOM 778 C C . GLY A 1 102 ? -1.940 -17.062 -13.489 1.00 86.44 102 GLY A C 1
ATOM 779 O O . GLY A 1 102 ? -1.879 -17.751 -14.506 1.00 86.44 102 GLY A O 1
ATOM 780 N N . ARG A 1 103 ? -2.554 -15.872 -13.480 1.00 87.50 103 ARG A N 1
ATOM 781 C CA . ARG A 1 103 ? -3.179 -15.311 -14.683 1.00 87.50 103 ARG A CA 1
ATOM 782 C C . ARG A 1 103 ? -2.130 -14.768 -15.665 1.00 87.50 103 ARG A C 1
ATOM 784 O O . ARG A 1 103 ? -1.142 -14.183 -15.217 1.00 87.50 103 ARG A O 1
ATOM 791 N N . PRO A 1 104 ? -2.327 -14.913 -16.989 1.00 91.38 104 PRO A N 1
ATOM 792 C CA . PRO A 1 104 ? -1.353 -14.461 -17.985 1.00 91.38 104 PRO A CA 1
ATOM 793 C C . PRO A 1 104 ? -1.104 -12.944 -17.942 1.00 91.38 104 PRO A C 1
ATOM 795 O O . PRO A 1 104 ? 0.026 -12.501 -18.145 1.00 91.38 104 PRO A O 1
ATOM 798 N N . GLU A 1 105 ? -2.116 -12.141 -17.611 1.00 88.94 105 GLU A N 1
ATOM 799 C CA . GLU A 1 105 ? -1.994 -10.693 -17.399 1.00 88.94 105 GLU A CA 1
ATOM 800 C C . GLU A 1 105 ? -1.180 -10.329 -16.142 1.00 88.94 105 GLU A C 1
ATOM 802 O O . GLU A 1 105 ? -0.590 -9.247 -16.060 1.00 88.94 105 GLU A O 1
ATOM 807 N N . ASN A 1 106 ? -1.065 -11.259 -15.190 1.00 93.00 106 ASN A N 1
ATOM 808 C CA . ASN A 1 106 ? -0.354 -11.087 -13.925 1.00 93.00 106 ASN A CA 1
ATOM 809 C C . ASN A 1 106 ? 1.080 -11.647 -13.972 1.00 93.00 106 ASN A C 1
ATOM 811 O O . ASN A 1 106 ? 1.623 -12.095 -12.964 1.00 93.00 106 ASN A O 1
ATOM 815 N N . ALA A 1 107 ? 1.725 -11.588 -15.139 1.00 91.50 107 ALA A N 1
ATOM 816 C CA . ALA A 1 107 ? 3.092 -12.063 -15.316 1.00 91.50 107 ALA A CA 1
ATOM 817 C C . ALA A 1 107 ? 4.128 -11.303 -14.459 1.00 91.50 107 ALA A C 1
ATOM 819 O O . ALA A 1 107 ? 4.037 -10.092 -14.236 1.00 91.50 107 ALA A O 1
ATOM 820 N N . GLY A 1 108 ? 5.183 -12.023 -14.068 1.00 90.19 108 GLY A N 1
ATOM 821 C CA . GLY A 1 108 ? 6.292 -11.500 -13.270 1.00 90.19 108 GLY A CA 1
ATOM 822 C C . GLY A 1 108 ? 6.075 -11.655 -11.764 1.00 90.19 108 GLY A C 1
ATOM 823 O O . GLY A 1 108 ? 5.143 -12.307 -11.310 1.00 90.19 108 GLY A O 1
ATOM 824 N N . ASN A 1 109 ? 6.972 -11.072 -10.966 1.00 91.00 109 ASN A N 1
AT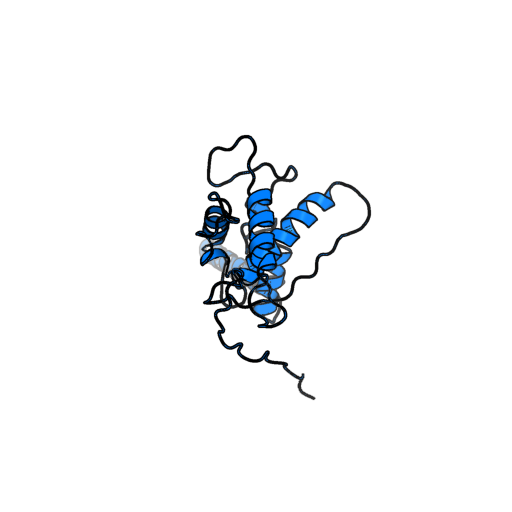OM 825 C CA . ASN A 1 109 ? 6.950 -11.210 -9.504 1.00 91.00 109 ASN A CA 1
ATOM 826 C C . ASN A 1 109 ? 6.565 -9.914 -8.764 1.00 91.00 109 ASN A C 1
ATOM 828 O O . ASN A 1 109 ? 6.647 -9.881 -7.537 1.00 91.00 109 ASN A O 1
ATOM 832 N N . GLY A 1 110 ? 6.142 -8.860 -9.474 1.00 90.69 110 GLY A N 1
ATOM 833 C CA . GLY A 1 110 ? 5.762 -7.563 -8.887 1.00 90.69 110 GLY A CA 1
ATOM 834 C C . GLY A 1 110 ? 4.685 -7.683 -7.808 1.00 90.69 110 GLY A C 1
ATOM 835 O O . GLY A 1 110 ? 4.860 -7.184 -6.697 1.00 90.69 110 GLY A O 1
ATOM 836 N N . PHE A 1 111 ? 3.636 -8.461 -8.081 1.00 93.88 111 PHE A N 1
ATOM 837 C CA . PHE A 1 111 ? 2.551 -8.725 -7.131 1.00 93.88 111 PHE A CA 1
ATOM 838 C C . PHE A 1 111 ? 3.055 -9.440 -5.874 1.00 93.88 111 PHE A C 1
ATOM 840 O O . PHE A 1 111 ? 2.840 -8.979 -4.756 1.00 93.88 111 PHE A O 1
ATOM 847 N N . SER A 1 112 ? 3.813 -10.530 -6.046 1.00 92.50 112 SER A N 1
ATOM 848 C CA . SER A 1 112 ? 4.379 -11.277 -4.916 1.00 92.50 112 SER A CA 1
ATOM 849 C C . SER A 1 112 ? 5.356 -10.445 -4.082 1.00 92.50 112 SER A C 1
ATOM 851 O O . SER A 1 112 ? 5.377 -10.578 -2.862 1.00 92.50 112 SER A O 1
ATOM 853 N N . MET A 1 113 ? 6.138 -9.563 -4.716 1.00 91.38 113 MET A N 1
ATOM 854 C CA . MET A 1 113 ? 7.081 -8.689 -4.017 1.00 91.38 113 MET A CA 1
ATOM 855 C C . MET A 1 113 ? 6.358 -7.575 -3.264 1.00 91.38 113 MET A C 1
ATOM 857 O O . MET A 1 113 ? 6.745 -7.277 -2.137 1.00 91.38 113 MET A O 1
ATOM 861 N N . THR A 1 114 ? 5.278 -7.026 -3.824 1.00 93.38 114 THR A N 1
ATOM 862 C CA . THR A 1 114 ? 4.398 -6.070 -3.135 1.00 93.38 114 THR A CA 1
ATOM 863 C C . THR A 1 114 ? 3.757 -6.701 -1.902 1.00 93.38 114 THR A C 1
ATOM 865 O O . THR A 1 114 ? 3.879 -6.172 -0.799 1.00 93.38 114 THR A O 1
ATOM 868 N N . LEU A 1 115 ? 3.156 -7.883 -2.050 1.00 93.81 115 LEU A N 1
ATOM 869 C CA . LEU A 1 115 ? 2.550 -8.611 -0.931 1.00 93.81 115 LEU A CA 1
ATOM 870 C C . LEU A 1 115 ? 3.591 -9.000 0.128 1.00 93.81 115 LEU A C 1
ATOM 872 O O . LEU A 1 115 ? 3.322 -8.921 1.324 1.00 93.81 115 LEU A O 1
ATOM 876 N N . LEU A 1 116 ? 4.802 -9.380 -0.291 1.00 92.25 116 LEU A N 1
ATOM 877 C CA . LEU A 1 116 ? 5.908 -9.664 0.623 1.00 92.25 116 LEU A CA 1
ATOM 878 C C . LEU A 1 116 ? 6.387 -8.404 1.355 1.00 92.25 116 LEU A C 1
ATOM 880 O O . LEU A 1 116 ? 6.755 -8.486 2.528 1.00 92.25 116 LEU A O 1
ATOM 884 N N . PHE A 1 117 ? 6.392 -7.254 0.681 1.00 91.69 117 PHE A N 1
ATOM 885 C CA . PHE A 1 117 ? 6.755 -5.974 1.274 1.00 91.69 117 PHE A CA 1
ATOM 886 C C . PHE A 1 117 ? 5.804 -5.612 2.418 1.00 91.69 117 PHE A C 1
ATOM 888 O O . PHE A 1 117 ? 6.274 -5.301 3.512 1.00 91.69 117 PHE A O 1
ATOM 895 N N . PHE A 1 118 ? 4.497 -5.758 2.194 1.00 92.44 118 PHE A N 1
ATOM 896 C CA . PHE A 1 118 ? 3.447 -5.418 3.156 1.00 92.44 118 PHE A CA 1
ATOM 897 C C . PHE A 1 118 ? 3.003 -6.573 4.062 1.00 92.44 118 PHE A C 1
ATOM 899 O O . PHE A 1 118 ? 2.069 -6.408 4.835 1.00 92.44 118 PHE A O 1
ATOM 906 N N . ARG A 1 119 ? 3.650 -7.745 4.027 1.00 92.06 119 ARG A N 1
ATOM 907 C CA . ARG A 1 119 ? 3.160 -8.966 4.704 1.00 92.06 119 ARG A CA 1
ATOM 908 C C . ARG A 1 119 ? 2.814 -8.785 6.187 1.00 92.06 119 ARG A C 1
ATOM 910 O O . ARG A 1 119 ? 1.889 -9.420 6.678 1.00 92.06 119 ARG A O 1
ATOM 917 N N . ASN A 1 120 ? 3.569 -7.950 6.897 1.00 90.44 120 ASN A N 1
ATOM 918 C CA . ASN A 1 120 ? 3.397 -7.730 8.336 1.00 90.44 120 ASN A CA 1
ATOM 919 C C . ASN A 1 120 ? 2.612 -6.444 8.658 1.00 90.44 120 ASN A C 1
ATOM 921 O O . ASN A 1 120 ? 2.547 -6.042 9.815 1.00 90.44 120 ASN A O 1
ATOM 925 N N . SER A 1 121 ? 2.083 -5.762 7.644 1.00 91.00 121 SER A N 1
ATOM 926 C CA . SER A 1 121 ? 1.385 -4.487 7.790 1.00 91.00 121 SER A CA 1
ATOM 927 C C . SER A 1 121 ? -0.099 -4.621 8.169 1.00 91.00 121 SER A C 1
ATOM 929 O O . SER A 1 121 ? -0.527 -3.815 9.005 1.00 91.00 121 SER A O 1
ATOM 931 N N . PRO A 1 122 ? -0.880 -5.592 7.635 1.00 91.38 122 PRO A N 1
ATOM 932 C CA . PRO A 1 122 ? -2.284 -5.755 8.004 1.00 91.38 122 PRO A CA 1
ATOM 933 C C . PRO A 1 122 ? -2.478 -5.947 9.508 1.00 91.38 122 PRO A C 1
ATOM 935 O O . PRO A 1 122 ? -1.627 -6.506 10.201 1.00 91.38 122 PRO A O 1
ATOM 938 N N . GLY A 1 123 ? -3.615 -5.489 10.016 1.00 89.25 123 GLY A N 1
ATOM 939 C CA . GLY A 1 123 ? -3.961 -5.553 11.429 1.00 89.25 123 GLY A CA 1
ATOM 940 C C . GLY A 1 123 ? -5.467 -5.604 11.650 1.00 89.25 123 GLY A C 1
ATOM 941 O O . GLY A 1 123 ? -6.236 -5.944 10.758 1.00 89.25 123 GLY A O 1
ATOM 942 N N . ARG A 1 124 ? -5.900 -5.258 12.866 1.00 88.31 124 ARG A N 1
ATOM 943 C CA . ARG A 1 124 ? -7.325 -5.269 13.231 1.00 88.31 124 ARG A CA 1
ATOM 944 C C . ARG A 1 124 ? -8.152 -4.253 12.435 1.00 88.31 124 ARG A C 1
ATOM 946 O O . ARG A 1 124 ? -9.315 -4.527 12.160 1.00 88.31 124 ARG A O 1
ATOM 953 N N . TYR A 1 125 ? -7.563 -3.101 12.115 1.00 88.38 125 TYR A N 1
ATOM 954 C CA . TYR A 1 125 ? -8.259 -1.960 11.510 1.00 88.38 125 TYR A CA 1
ATOM 955 C C . TYR A 1 125 ? -7.820 -1.648 10.073 1.00 88.38 125 TYR A C 1
ATOM 957 O O . TYR A 1 125 ? -8.418 -0.785 9.442 1.00 88.38 125 TYR A O 1
ATOM 965 N N . LEU A 1 126 ? -6.801 -2.352 9.569 1.00 89.38 126 LEU A N 1
ATOM 966 C CA . LEU A 1 126 ? -6.248 -2.185 8.225 1.00 89.38 126 LEU A CA 1
ATOM 967 C C . LEU A 1 126 ? -6.128 -3.548 7.557 1.00 89.38 126 LEU A C 1
ATOM 969 O O . LEU A 1 126 ? -5.377 -4.412 8.024 1.00 89.38 126 LEU A O 1
ATOM 973 N N . SER A 1 127 ? -6.858 -3.734 6.469 1.00 92.44 127 SER A N 1
ATOM 974 C CA . SER A 1 127 ? -6.747 -4.907 5.612 1.00 92.44 127 SER A CA 1
ATOM 975 C C . SER A 1 127 ? -5.546 -4.789 4.661 1.00 92.44 127 SER A C 1
ATOM 977 O O . SER A 1 127 ? -4.916 -3.734 4.551 1.00 92.44 127 SER A O 1
ATOM 979 N N . MET A 1 128 ? -5.207 -5.862 3.943 1.00 94.25 128 MET A N 1
ATOM 980 C CA . MET A 1 128 ? -4.232 -5.763 2.855 1.00 94.25 128 MET A CA 1
ATOM 981 C C . MET A 1 128 ? -4.769 -4.875 1.726 1.00 94.25 128 MET A C 1
ATOM 983 O O . MET A 1 128 ? -3.995 -4.123 1.140 1.00 94.25 128 MET A O 1
ATOM 987 N N . ALA A 1 129 ? -6.073 -4.919 1.446 1.00 93.56 129 ALA A N 1
ATOM 988 C CA . ALA A 1 129 ? -6.705 -4.054 0.451 1.00 93.56 129 ALA A CA 1
ATOM 989 C C . ALA A 1 129 ? -6.526 -2.562 0.788 1.00 93.56 129 ALA A C 1
ATOM 991 O O . ALA A 1 129 ? -6.134 -1.775 -0.074 1.00 93.56 129 ALA A O 1
ATOM 992 N N . ASP A 1 130 ? -6.700 -2.197 2.062 1.00 93.19 130 ASP A N 1
ATOM 993 C CA . ASP A 1 130 ? -6.472 -0.834 2.560 1.00 93.19 130 ASP A CA 1
ATOM 994 C C . ASP A 1 130 ? -5.021 -0.412 2.362 1.00 93.19 130 ASP A C 1
ATOM 996 O O . ASP A 1 130 ? -4.733 0.706 1.945 1.00 93.19 130 ASP A O 1
ATOM 1000 N N . ILE A 1 131 ? -4.088 -1.324 2.624 1.00 93.88 131 ILE A N 1
ATOM 1001 C CA . ILE A 1 131 ? -2.659 -1.060 2.467 1.00 93.88 131 ILE A CA 1
ATOM 1002 C C . ILE A 1 131 ? -2.287 -0.884 0.994 1.00 93.88 131 ILE A C 1
ATOM 1004 O O . ILE A 1 131 ? -1.492 -0.001 0.682 1.00 93.88 131 ILE A O 1
ATOM 1008 N N . LEU A 1 132 ? -2.866 -1.667 0.079 1.00 94.75 132 LEU A N 1
ATOM 1009 C CA . LEU A 1 132 ? -2.675 -1.476 -1.363 1.00 94.75 132 LEU A CA 1
ATOM 1010 C C . LEU A 1 132 ? -3.241 -0.126 -1.827 1.00 94.75 132 LEU A C 1
ATOM 1012 O O . LEU A 1 132 ? -2.600 0.555 -2.630 1.00 94.75 132 LEU A O 1
ATOM 1016 N N . ALA A 1 133 ? -4.389 0.293 -1.286 1.00 93.56 133 ALA A N 1
ATOM 1017 C CA . ALA A 1 133 ? -4.959 1.615 -1.534 1.00 93.56 133 ALA A CA 1
ATOM 1018 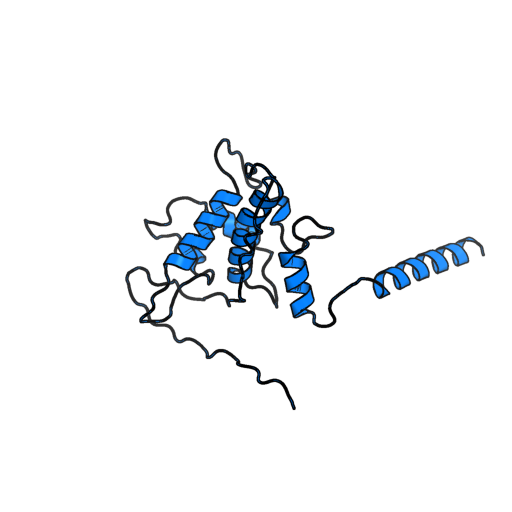C C . ALA A 1 133 ? -4.040 2.731 -1.024 1.00 93.56 133 ALA A C 1
ATOM 1020 O O . ALA A 1 133 ? -3.687 3.635 -1.778 1.00 93.56 133 ALA A O 1
ATOM 1021 N N . LEU A 1 134 ? -3.592 2.643 0.228 1.00 91.94 134 LEU A N 1
ATOM 1022 C CA . LEU A 1 134 ? -2.686 3.612 0.844 1.00 91.94 134 LEU A CA 1
ATOM 1023 C C . LEU A 1 134 ? -1.335 3.677 0.127 1.00 91.94 134 LEU A C 1
ATOM 1025 O O . LEU A 1 134 ? -0.790 4.763 -0.038 1.00 91.94 134 LEU A O 1
ATOM 1029 N N . ALA A 1 135 ? -0.810 2.546 -0.347 1.00 92.19 135 ALA A N 1
ATOM 1030 C CA . ALA A 1 135 ? 0.409 2.509 -1.146 1.00 92.19 135 ALA A CA 1
ATOM 1031 C C . ALA A 1 135 ? 0.226 3.237 -2.485 1.00 92.19 135 ALA A C 1
ATOM 1033 O O . ALA A 1 135 ? 1.099 4.009 -2.878 1.00 92.19 135 ALA A O 1
ATOM 1034 N N . LEU A 1 136 ? -0.910 3.039 -3.164 1.00 92.19 136 LEU A N 1
ATOM 1035 C CA . LEU A 1 136 ? -1.243 3.751 -4.399 1.00 92.19 136 LEU A CA 1
ATOM 1036 C C . LEU A 1 136 ? -1.353 5.263 -4.166 1.00 92.19 136 LEU A C 1
ATOM 1038 O O . LEU A 1 136 ? -0.729 6.039 -4.887 1.00 92.19 136 LEU A O 1
ATOM 1042 N N . VAL A 1 137 ? -2.106 5.673 -3.140 1.00 89.25 137 VAL A N 1
ATOM 1043 C CA . VAL A 1 137 ? -2.243 7.081 -2.736 1.00 89.25 137 VAL A CA 1
ATOM 1044 C C . VAL A 1 137 ? -0.874 7.673 -2.409 1.00 89.25 137 VAL A C 1
ATOM 1046 O O . VAL A 1 137 ? -0.513 8.717 -2.947 1.00 89.25 137 VAL A O 1
ATOM 1049 N N . GLY A 1 138 ? -0.081 6.973 -1.596 1.00 86.19 138 GLY A N 1
ATOM 1050 C CA . GLY A 1 138 ? 1.257 7.391 -1.197 1.00 86.19 138 GLY A CA 1
ATOM 1051 C C . GLY A 1 138 ? 2.198 7.588 -2.384 1.00 86.19 138 GLY A C 1
ATOM 1052 O O . GLY A 1 138 ? 2.923 8.574 -2.409 1.00 86.19 138 GLY A O 1
ATOM 1053 N N . VAL A 1 139 ? 2.161 6.717 -3.401 1.00 87.25 139 VAL A N 1
ATOM 1054 C CA . VAL A 1 139 ? 2.977 6.880 -4.620 1.00 87.25 139 VAL A CA 1
ATOM 1055 C C . VAL A 1 139 ? 2.655 8.190 -5.333 1.00 87.25 139 VAL A C 1
ATOM 1057 O O . VAL A 1 139 ? 3.572 8.940 -5.669 1.00 87.25 139 VAL A O 1
ATOM 1060 N N . PHE A 1 140 ? 1.372 8.473 -5.568 1.00 82.69 140 PHE A N 1
ATOM 1061 C CA . PHE A 1 140 ? 0.982 9.691 -6.271 1.00 82.69 140 PHE A CA 1
ATOM 1062 C C . PHE A 1 140 ? 1.282 10.927 -5.428 1.00 82.69 140 PHE A C 1
ATOM 1064 O O . PHE A 1 140 ? 1.929 11.854 -5.905 1.00 82.69 140 PHE A O 1
ATOM 1071 N N . GLU A 1 141 ? 0.908 10.938 -4.156 1.00 78.56 141 GLU A N 1
ATOM 1072 C CA . GLU A 1 141 ? 1.104 12.120 -3.320 1.00 78.56 141 GLU A CA 1
ATOM 1073 C C . GLU A 1 141 ? 2.572 12.421 -3.023 1.00 78.56 141 GLU A C 1
ATOM 1075 O O . GLU A 1 141 ? 2.976 13.583 -3.073 1.00 78.56 141 GLU A O 1
ATOM 1080 N N . HIS A 1 142 ? 3.399 11.399 -2.798 1.00 74.00 142 HIS A N 1
ATOM 1081 C CA . HIS A 1 142 ? 4.832 11.589 -2.574 1.00 74.00 142 HIS A CA 1
ATOM 1082 C C . HIS A 1 142 ? 5.534 12.167 -3.818 1.00 74.00 142 HIS A C 1
ATOM 1084 O O . HIS A 1 142 ? 6.521 12.894 -3.695 1.00 74.00 142 HIS A O 1
ATOM 1090 N N . TRP A 1 143 ? 5.002 11.912 -5.020 1.00 60.22 143 TRP A N 1
ATOM 1091 C CA . TRP A 1 143 ? 5.467 12.533 -6.263 1.00 60.22 143 TRP A CA 1
ATOM 1092 C C . TRP A 1 143 ? 5.038 14.011 -6.381 1.00 60.22 143 TRP A C 1
ATOM 1094 O O . TRP A 1 143 ? 5.829 14.854 -6.815 1.00 60.22 143 TRP A O 1
ATOM 1104 N N . TYR A 1 144 ? 3.822 14.354 -5.937 1.00 52.03 144 TYR A N 1
ATOM 1105 C CA . TYR A 1 144 ? 3.238 15.697 -6.076 1.00 52.03 144 TYR A CA 1
ATOM 1106 C C . TYR A 1 144 ? 3.794 16.752 -5.103 1.00 52.03 144 TYR A C 1
ATOM 1108 O O . TYR A 1 144 ? 3.857 17.928 -5.462 1.00 52.03 144 TYR A O 1
ATOM 1116 N N . VAL A 1 145 ? 4.284 16.375 -3.915 1.00 52.22 145 VAL A N 1
ATOM 1117 C CA . VAL A 1 145 ? 4.789 17.337 -2.903 1.00 52.22 145 VAL A CA 1
ATOM 1118 C C . VAL A 1 145 ? 6.022 18.146 -3.377 1.00 52.22 145 VAL A C 1
ATOM 1120 O O . VAL A 1 145 ? 6.405 19.123 -2.735 1.00 52.22 145 VAL A O 1
ATOM 1123 N N . ARG A 1 146 ? 6.626 17.830 -4.535 1.00 51.25 146 ARG A N 1
ATOM 1124 C CA . ARG A 1 146 ? 7.784 18.569 -5.083 1.00 51.25 146 ARG A CA 1
ATOM 1125 C C . ARG A 1 146 ? 7.556 19.420 -6.336 1.00 51.25 146 ARG A C 1
ATOM 1127 O O . ARG A 1 146 ? 8.461 20.180 -6.670 1.00 51.25 146 ARG A O 1
ATOM 1134 N N . HIS A 1 147 ? 6.398 19.366 -6.996 1.00 54.62 147 HIS A N 1
ATOM 1135 C CA . HIS A 1 147 ? 6.153 20.132 -8.230 1.00 54.62 147 HIS A CA 1
ATOM 1136 C C . HIS A 1 147 ? 4.762 20.790 -8.217 1.00 54.62 147 HIS A C 1
ATOM 1138 O O . HIS A 1 147 ? 3.802 20.254 -8.747 1.00 54.62 147 HIS A O 1
ATOM 1144 N N . LEU A 1 148 ? 4.704 21.948 -7.549 1.00 53.84 148 LEU A N 1
ATOM 1145 C CA . LEU A 1 148 ? 3.686 23.012 -7.555 1.00 53.84 148 LEU A CA 1
ATOM 1146 C C . LEU A 1 148 ? 2.405 22.840 -8.417 1.00 53.84 148 LEU A C 1
ATOM 1148 O O . LEU A 1 148 ? 2.474 22.782 -9.641 1.00 53.84 148 LEU A O 1
ATOM 1152 N N . LEU A 1 149 ? 1.278 23.063 -7.716 1.00 46.00 149 LEU A N 1
ATOM 1153 C CA . LEU A 1 149 ? -0.083 23.461 -8.134 1.00 46.00 149 LEU A CA 1
ATOM 1154 C C . LEU A 1 149 ? -1.110 22.317 -8.265 1.00 46.00 149 LEU A C 1
ATOM 1156 O O . LEU A 1 149 ? -1.113 21.562 -9.225 1.00 46.00 149 LEU A O 1
ATOM 1160 N N . GLU A 1 150 ? -2.021 22.302 -7.282 1.00 47.97 150 GLU A N 1
ATOM 1161 C CA . GLU A 1 150 ? -3.166 21.401 -7.048 1.00 47.97 150 GLU A CA 1
ATOM 1162 C C . GLU A 1 150 ? -2.846 20.086 -6.307 1.00 47.97 150 GLU A C 1
ATOM 1164 O O . GLU A 1 150 ? -2.255 19.146 -6.831 1.00 47.97 150 GLU A O 1
ATOM 1169 N N . LEU A 1 151 ? -3.268 20.025 -5.035 1.00 46.94 151 LEU A N 1
ATOM 1170 C CA . LEU A 1 151 ? -3.302 18.804 -4.228 1.00 46.94 151 LEU A CA 1
ATOM 1171 C C . LEU A 1 151 ? -4.278 17.815 -4.877 1.00 46.94 151 LEU A C 1
ATOM 1173 O O . LEU A 1 151 ? -5.492 17.942 -4.716 1.00 46.94 151 LEU A O 1
ATOM 1177 N N . VAL A 1 152 ? -3.761 16.806 -5.576 1.00 51.84 152 VAL A N 1
ATOM 1178 C CA . VAL A 1 152 ? -4.556 15.624 -5.921 1.00 51.84 152 VAL A CA 1
ATOM 1179 C C . VAL A 1 152 ? -4.717 14.805 -4.644 1.00 51.84 152 VAL A C 1
ATOM 1181 O O . VAL A 1 152 ? -3.881 13.966 -4.323 1.00 51.84 152 VAL A O 1
ATOM 1184 N N . HIS A 1 153 ? -5.773 15.083 -3.880 1.00 59.44 153 HIS A N 1
ATOM 1185 C CA . HIS A 1 153 ? -6.116 14.273 -2.719 1.00 59.44 153 HIS A CA 1
ATOM 1186 C C . HIS A 1 153 ? -6.932 13.065 -3.178 1.00 59.44 153 HIS A C 1
ATOM 1188 O O . HIS A 1 153 ? -8.130 13.167 -3.453 1.00 59.44 153 HIS A O 1
ATOM 1194 N N . LEU A 1 154 ? -6.276 11.913 -3.297 1.00 58.34 154 LEU A N 1
ATOM 1195 C CA . LEU A 1 154 ? -6.973 10.660 -3.564 1.00 58.34 154 LEU A CA 1
ATOM 1196 C C . LEU A 1 154 ? -7.676 10.211 -2.280 1.00 58.34 154 LEU A C 1
ATOM 1198 O O . LEU A 1 154 ? -7.039 9.929 -1.264 1.00 58.34 154 LEU A O 1
ATOM 1202 N N . SER A 1 155 ? -9.006 10.146 -2.324 1.00 65.25 155 SER A N 1
ATOM 1203 C CA . SER A 1 155 ? -9.787 9.525 -1.256 1.00 65.25 155 SER A CA 1
ATOM 1204 C C . SER A 1 155 ? -9.601 8.008 -1.294 1.00 65.25 155 SER A C 1
ATOM 1206 O O . SER A 1 155 ? -9.649 7.404 -2.365 1.00 65.25 155 SER A O 1
ATOM 1208 N N . PHE A 1 156 ? -9.440 7.386 -0.129 1.00 63.00 156 PHE A N 1
ATOM 1209 C CA . PHE A 1 156 ? -9.516 5.935 0.025 1.00 63.00 156 PHE A CA 1
ATOM 1210 C C . PHE A 1 156 ? -10.652 5.584 0.989 1.00 63.00 156 PHE A C 1
ATOM 1212 O O . PHE A 1 156 ? -11.028 6.382 1.849 1.00 63.00 156 PHE A O 1
ATOM 1219 N N . VAL A 1 157 ? -11.220 4.394 0.823 1.00 70.94 157 VAL A N 1
ATOM 1220 C CA . VAL A 1 157 ? -12.277 3.849 1.682 1.00 70.94 157 VAL A CA 1
ATOM 1221 C C . VAL A 1 157 ? -11.812 2.489 2.167 1.00 70.94 157 VAL A C 1
ATOM 1223 O O . VAL A 1 157 ? -11.139 1.782 1.423 1.00 70.94 157 VAL A O 1
ATOM 1226 N N . LEU A 1 158 ? -12.176 2.132 3.398 1.00 70.50 158 LEU A N 1
ATOM 1227 C CA . LEU A 1 158 ? -11.802 0.844 3.963 1.00 70.50 158 LEU A CA 1
ATOM 1228 C C . LEU A 1 158 ? -12.492 -0.309 3.247 1.00 70.50 158 LEU A C 1
ATOM 1230 O O . LEU A 1 158 ? -13.715 -0.318 3.082 1.00 70.50 158 LEU A O 1
ATOM 1234 N N . VAL A 1 159 ? -11.702 -1.303 2.870 1.00 76.50 159 VAL A N 1
ATOM 1235 C CA . VAL A 1 159 ? -12.131 -2.515 2.188 1.00 76.50 159 VAL A CA 1
ATOM 1236 C C . VAL A 1 159 ? -11.656 -3.722 2.979 1.00 76.50 159 VAL A C 1
ATOM 1238 O O . VAL A 1 159 ? -10.564 -3.747 3.526 1.00 76.50 159 VAL A O 1
ATOM 1241 N N . VAL A 1 160 ? -12.487 -4.756 3.058 1.00 77.06 160 VAL A N 1
ATOM 1242 C CA . VAL A 1 160 ? -12.106 -6.033 3.672 1.00 77.06 160 VAL A CA 1
ATOM 1243 C C . VAL A 1 160 ? -11.478 -6.934 2.614 1.00 77.06 160 VAL A C 1
ATOM 1245 O O . VAL A 1 160 ? -12.016 -7.062 1.515 1.00 77.06 160 VAL A O 1
ATOM 1248 N N . ASP A 1 161 ? -10.393 -7.610 2.984 1.00 79.00 161 ASP A N 1
ATOM 1249 C CA . ASP A 1 161 ? -9.746 -8.635 2.165 1.00 79.00 161 ASP A CA 1
ATOM 1250 C C . ASP A 1 161 ? -10.731 -9.715 1.680 1.00 79.00 161 ASP A C 1
ATOM 1252 O O . ASP A 1 161 ? -11.465 -10.309 2.478 1.00 79.00 161 ASP A O 1
ATOM 1256 N N . GLN A 1 162 ? -10.681 -10.067 0.393 1.00 78.88 162 GLN A N 1
ATOM 1257 C CA . GLN A 1 162 ? -11.430 -11.214 -0.125 1.00 78.88 162 GLN A CA 1
ATOM 1258 C C . GLN A 1 162 ? -10.727 -12.542 0.121 1.00 78.88 162 GLN A C 1
ATOM 1260 O O . GLN A 1 162 ? -9.504 -12.665 0.087 1.00 78.88 162 GLN A O 1
ATOM 1265 N N . ASN A 1 163 ? -11.528 -13.594 0.270 1.00 72.06 163 ASN A N 1
ATOM 1266 C CA . ASN A 1 163 ? -11.049 -14.976 0.303 1.00 72.06 163 ASN A CA 1
ATOM 1267 C C . ASN A 1 163 ? -11.320 -15.729 -1.015 1.00 72.06 163 ASN A C 1
ATOM 1269 O O . ASN A 1 163 ? -11.334 -16.958 -1.042 1.00 72.06 163 ASN A O 1
ATOM 1273 N N . SER A 1 164 ? -11.578 -14.991 -2.093 1.00 65.38 164 SER A N 1
ATOM 1274 C CA . SER A 1 164 ? -11.820 -15.495 -3.446 1.00 65.38 164 SER A CA 1
ATOM 1275 C C . SER A 1 164 ? -11.132 -14.586 -4.459 1.00 65.38 164 SER A C 1
ATOM 1277 O O . SER A 1 164 ? -10.974 -13.397 -4.197 1.00 65.38 164 SER A O 1
ATOM 1279 N N . SER A 1 165 ? -10.729 -15.136 -5.603 1.00 69.69 165 SER A N 1
ATOM 1280 C CA . SER A 1 165 ? -10.260 -14.332 -6.734 1.00 69.69 165 SER A CA 1
ATOM 1281 C C . SER A 1 165 ? -11.391 -13.443 -7.268 1.00 69.69 165 SER A C 1
ATOM 1283 O O . SER A 1 165 ? -12.554 -13.857 -7.243 1.00 69.69 165 SER A O 1
ATOM 1285 N N . GLY A 1 166 ? -11.059 -12.266 -7.789 1.00 62.34 166 GLY A N 1
ATOM 1286 C CA . GLY A 1 166 ? -11.946 -11.438 -8.596 1.00 62.34 166 GLY A CA 1
ATOM 1287 C C . GLY A 1 166 ? -12.320 -12.107 -9.922 1.00 62.34 166 GLY A C 1
ATOM 1288 O O . GLY A 1 166 ? -11.940 -13.251 -10.206 1.00 62.34 166 GLY A O 1
ATOM 1289 N N . ALA A 1 167 ? -13.108 -11.421 -10.749 1.00 63.00 167 ALA A N 1
ATOM 1290 C CA . ALA A 1 167 ? -13.595 -12.007 -11.991 1.00 63.00 167 ALA A CA 1
ATOM 1291 C C . ALA A 1 167 ? -12.444 -12.203 -12.993 1.00 63.00 167 ALA A C 1
ATOM 1293 O O . ALA A 1 167 ? -11.869 -11.250 -13.510 1.00 63.00 167 ALA A O 1
ATOM 1294 N N . ALA A 1 168 ? -12.120 -13.463 -13.291 1.00 54.06 168 ALA A N 1
ATOM 1295 C CA . ALA A 1 168 ? -11.109 -13.850 -14.278 1.00 54.06 168 ALA A CA 1
ATO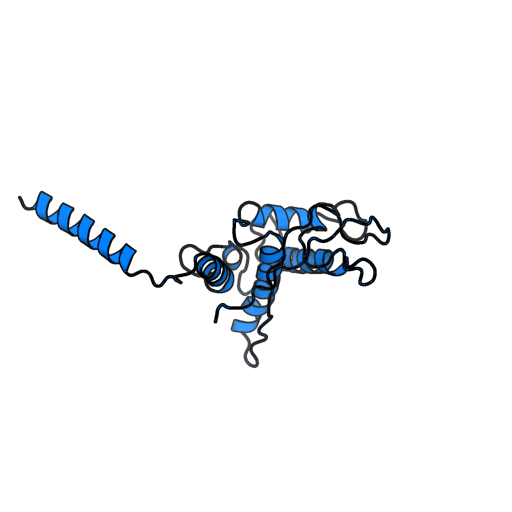M 1296 C C . ALA A 1 168 ? -11.726 -14.041 -15.670 1.00 54.06 168 ALA A C 1
ATOM 1298 O O . ALA A 1 168 ? -11.537 -15.092 -16.272 1.00 54.06 168 ALA A O 1
ATOM 1299 N N . GLY A 1 169 ? -12.642 -13.179 -16.117 1.00 48.94 169 GLY A N 1
ATOM 1300 C CA . GLY A 1 169 ? -13.519 -13.552 -17.241 1.00 48.94 169 GLY A CA 1
ATOM 1301 C C . GLY A 1 169 ? -14.266 -14.892 -17.034 1.00 48.94 169 GLY A C 1
ATOM 1302 O O . GLY A 1 169 ? -14.818 -15.446 -17.980 1.00 48.94 169 GLY A O 1
ATOM 1303 N N . VAL A 1 170 ? -14.290 -15.425 -15.805 1.00 40.16 170 VAL A N 1
ATOM 1304 C CA . VAL A 1 170 ? -14.957 -16.662 -15.395 1.00 40.16 170 VAL A CA 1
ATOM 1305 C C . VAL A 1 170 ? -15.561 -16.406 -14.018 1.00 40.16 170 VAL A C 1
ATOM 1307 O O . VAL A 1 170 ? -14.867 -16.136 -13.040 1.00 40.16 170 VAL A O 1
ATOM 1310 N N . SER A 1 171 ? -16.890 -16.440 -13.987 1.00 38.56 171 SER A N 1
ATOM 1311 C CA . SER A 1 171 ? -17.736 -16.169 -12.830 1.00 38.56 171 SER A CA 1
ATOM 1312 C C . SER A 1 171 ? -17.698 -17.334 -11.841 1.00 38.56 171 SER A C 1
ATOM 1314 O O . SER A 1 171 ? -18.263 -18.395 -12.107 1.00 38.56 171 SER A O 1
ATOM 1316 N N . THR A 1 172 ? -17.099 -17.144 -10.665 1.00 40.12 172 THR A N 1
ATOM 1317 C CA . THR A 1 172 ? -17.351 -18.020 -9.510 1.00 40.12 172 THR A CA 1
ATOM 1318 C C . THR A 1 172 ? -17.937 -17.210 -8.367 1.00 40.12 172 THR A C 1
ATOM 1320 O O . THR A 1 172 ? -17.239 -16.558 -7.603 1.00 40.12 172 THR A O 1
ATOM 1323 N N . ARG A 1 173 ? -19.268 -17.250 -8.308 1.00 46.22 173 ARG A N 1
ATOM 1324 C CA . ARG A 1 173 ? -20.170 -16.611 -7.347 1.00 46.22 173 ARG A CA 1
ATOM 1325 C C . ARG A 1 173 ? -19.817 -16.972 -5.894 1.00 46.22 173 ARG A C 1
ATOM 1327 O O . ARG A 1 173 ? -20.113 -18.084 -5.460 1.00 46.22 173 ARG A O 1
ATOM 1334 N N . THR A 1 174 ? -19.343 -16.008 -5.103 1.00 42.50 174 THR A N 1
ATOM 1335 C CA . THR A 1 174 ? -19.359 -16.093 -3.629 1.00 42.50 174 THR A CA 1
ATOM 1336 C C . THR A 1 174 ? -19.991 -14.861 -2.978 1.00 42.50 174 THR A C 1
ATOM 1338 O O . THR A 1 174 ? -19.843 -13.725 -3.412 1.00 42.50 174 THR A O 1
ATOM 1341 N N . ARG A 1 175 ? -20.813 -15.136 -1.962 1.00 42.72 175 ARG A N 1
ATOM 1342 C CA . ARG A 1 175 ? -21.854 -14.278 -1.378 1.00 42.72 175 ARG A CA 1
ATOM 1343 C C . ARG A 1 175 ? -21.257 -13.166 -0.494 1.00 42.72 175 ARG A C 1
ATOM 1345 O O . ARG A 1 175 ? -20.673 -13.476 0.542 1.00 42.72 175 ARG A O 1
ATOM 1352 N N . LYS A 1 176 ? -21.469 -11.888 -0.847 1.00 44.25 176 LYS A N 1
ATOM 1353 C CA . LYS A 1 176 ? -21.162 -10.724 0.014 1.00 44.25 176 LYS A CA 1
ATOM 1354 C C . LYS A 1 176 ? -21.966 -10.773 1.325 1.00 44.25 176 LYS A C 1
ATOM 1356 O O . LYS A 1 176 ? -23.169 -11.035 1.305 1.00 44.25 176 LYS A O 1
ATOM 1361 N N . ARG A 1 177 ? -21.318 -10.477 2.461 1.00 38.78 177 ARG A N 1
ATOM 1362 C CA . ARG A 1 177 ? -22.010 -10.037 3.690 1.00 38.78 177 ARG A CA 1
ATOM 1363 C C . ARG A 1 177 ? -22.403 -8.557 3.538 1.00 38.78 177 ARG A C 1
ATOM 1365 O O . ARG A 1 177 ? -21.648 -7.815 2.912 1.00 38.78 177 ARG A O 1
ATOM 1372 N N . PRO A 1 178 ? -23.559 -8.125 4.070 1.00 34.62 178 PRO A N 1
ATOM 1373 C CA . PRO A 1 178 ? -24.017 -6.746 3.934 1.00 34.62 178 PRO A CA 1
ATOM 1374 C C . PRO A 1 178 ? -23.144 -5.777 4.742 1.00 34.62 178 PRO A C 1
ATOM 1376 O O . PRO A 1 178 ? -22.652 -6.120 5.818 1.00 34.62 178 PRO A O 1
ATOM 1379 N N . ALA A 1 179 ? -22.976 -4.565 4.207 1.00 39.31 179 ALA A N 1
ATOM 1380 C CA . ALA A 1 179 ? -22.305 -3.457 4.873 1.00 39.31 179 ALA A CA 1
ATOM 1381 C C . ALA A 1 179 ? -23.065 -3.062 6.149 1.00 39.31 179 ALA A C 1
ATOM 1383 O O . ALA A 1 179 ? -24.288 -2.916 6.137 1.00 39.31 179 ALA A O 1
ATOM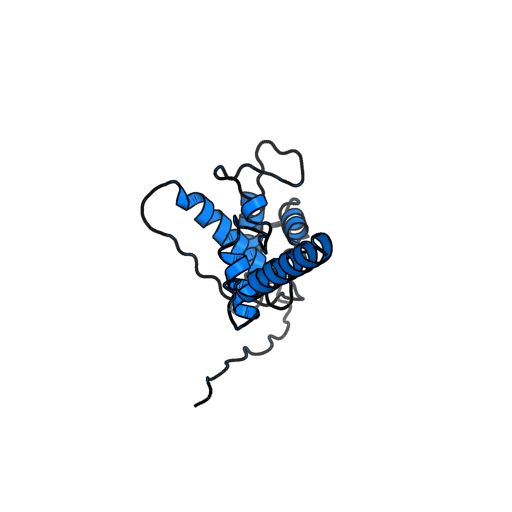 1384 N N . ILE A 1 180 ? -22.336 -2.891 7.251 1.00 38.97 180 ILE A N 1
ATOM 1385 C CA . ILE A 1 180 ? -22.894 -2.434 8.522 1.00 38.97 180 ILE A CA 1
ATOM 1386 C C . ILE A 1 180 ? -23.025 -0.912 8.424 1.00 38.97 180 ILE A C 1
ATOM 1388 O O . ILE A 1 180 ? -22.076 -0.178 8.689 1.00 38.97 180 ILE A O 1
ATOM 1392 N N . HIS A 1 181 ? -24.184 -0.428 7.985 1.00 39.28 181 HIS A N 1
ATOM 1393 C CA . HIS A 1 181 ? -24.505 0.992 8.074 1.00 39.28 181 HIS A CA 1
ATOM 1394 C C . HIS A 1 181 ? -24.872 1.294 9.532 1.00 39.28 181 HIS A C 1
ATOM 1396 O O . HIS A 1 181 ? -25.981 1.011 9.978 1.00 39.28 181 HIS A O 1
ATOM 1402 N N . GLY A 1 182 ? -23.910 1.801 10.303 1.00 37.41 182 GLY A N 1
ATOM 1403 C CA . GLY A 1 182 ? -24.176 2.346 11.628 1.00 37.41 182 GLY A CA 1
ATOM 1404 C C . GLY A 1 182 ? -24.918 3.671 11.493 1.00 37.41 182 GLY A C 1
ATOM 1405 O O . GLY A 1 182 ? -24.339 4.661 11.057 1.00 37.41 182 GLY A O 1
ATOM 1406 N N . THR A 1 183 ? -26.197 3.699 11.849 1.00 40.44 183 THR A N 1
ATOM 1407 C CA . THR A 1 183 ? -26.892 4.946 12.182 1.00 40.44 183 THR A CA 1
ATOM 1408 C C . THR A 1 183 ? -26.348 5.477 13.514 1.00 40.44 183 THR A C 1
ATOM 1410 O O . THR A 1 183 ? -26.218 4.683 14.451 1.00 40.44 183 THR A O 1
ATOM 1413 N N . PRO A 1 184 ? -26.029 6.778 13.639 1.00 36.88 184 PRO A N 1
ATOM 1414 C CA . PRO A 1 184 ? -25.595 7.353 14.909 1.00 36.88 184 PRO A CA 1
ATOM 1415 C C . PRO A 1 184 ? -26.744 7.340 15.936 1.00 36.88 184 PRO A C 1
ATOM 1417 O O . PRO A 1 184 ? -27.904 7.487 15.541 1.00 36.88 184 PRO A O 1
ATOM 1420 N N . PRO A 1 185 ? -26.453 7.150 17.237 1.00 52.09 185 PRO A N 1
ATOM 1421 C CA . PRO A 1 185 ? -27.469 7.243 18.277 1.00 52.09 185 PRO A CA 1
ATOM 1422 C C . PRO A 1 185 ? -27.937 8.695 18.453 1.00 52.09 185 PRO A C 1
ATOM 1424 O O . PRO A 1 185 ? -27.141 9.629 18.340 1.00 52.09 185 PRO A O 1
ATOM 1427 N N . ILE A 1 186 ? -29.241 8.830 18.701 1.00 48.09 186 ILE A N 1
ATOM 1428 C CA . ILE A 1 186 ? -29.956 10.062 19.071 1.00 48.09 186 ILE A CA 1
ATOM 1429 C C . ILE A 1 186 ? -29.637 10.418 20.524 1.00 48.09 186 ILE A C 1
ATOM 1431 O O . ILE A 1 186 ? -29.570 9.465 21.337 1.00 48.09 186 ILE A O 1
#

Sequence (186 aa):
MLQLVAVVWTIAVNLLSAASAWTWPNPQFEDLDSARWDIDGYAPRLAIGAGLRPDCTPWIRGPGHGRSNAADWVRTAFHDMATYDPVTGMGGLDASIRLEAGRPENAGNGFSMTLLFFRNSPGRYLSMADILALALVGVFEHWYVRHLLELVHLSFVLVVDQNSSGAAGVSTRTRKRPAIHGTPPI

Radius of gyration: 20.73 Å; Cα contacts (8 Å, |Δi|>4): 220; chains: 1; bounding box: 50×42×66 Å

pLDDT: mean 76.31, std 16.76, range [34.62, 95.75]

Nearest PDB structures (foldseek):
  5abq-assembly1_A  TM=6.545E-01  e=3.969E-02  Pleurotus eryngii
  4bll-assembly1_A  TM=6.658E-01  e=8.947E-02  Pleurotus ostreatus
  3fkg-assembly1_A  TM=6.615E-01  e=1.005E-01  Pleurotus eryngii
  3fmu-assembly1_A  TM=6.630E-01  e=1.424E-01  Pleurotus eryngii
  7a7c-assembly1_B  TM=5.572E-01  e=5.106E-01  Mycobacterium tuberculosis

Mean predicted aligned error: 12.17 Å

Foldseek 3Di:
DVVVVVVVVVVVVVVVVVVPPPADPDVLVRLVCQQQPCCVHPPRLAVLVVQADLVQPDDPPDDDDPDGLLVLLLVQQVVQQVLQDPVQRFTHLALLVVVVCPPPSNDDCSNVSNCVRCVPNDDDNAAVSNSSVSSNQSSVQSNVVPDDDDDPRDDDDGHHHDPHHGHPVDDDHDDDDDDPPDDDDD

Solvent-accessible surface area (backbone atoms only — not comparable to full-atom values): 11195 Å² total; per-residue (Å²): 110,71,67,60,55,50,52,52,48,54,52,51,53,57,56,52,56,68,75,65,60,94,70,55,93,48,68,60,58,36,56,50,49,34,47,67,70,25,28,82,48,86,84,38,64,33,68,54,34,79,44,47,46,86,79,49,53,43,39,95,87,59,94,50,92,94,42,25,42,46,60,25,34,45,50,37,38,49,60,18,32,69,18,49,34,87,89,80,67,39,48,20,62,20,49,18,48,82,71,39,62,86,41,84,92,43,67,78,56,44,55,62,50,44,51,61,70,47,64,83,54,52,57,97,81,37,32,57,12,32,49,37,48,49,44,39,42,47,49,55,44,59,54,50,82,77,62,86,86,79,86,76,76,74,85,82,73,91,33,69,58,50,94,54,56,35,47,70,95,53,91,77,92,76,86,82,79,81,83,86,80,79,75,81,84,131